Protein AF-A0A180G950-F1 (afdb_monomer)

Solvent-accessible surface area (backbone atoms only — not comparable to full-atom values): 17332 Å² total; per-residue (Å²): 139,82,85,83,81,81,82,82,77,77,76,76,73,79,77,76,82,86,48,70,66,55,48,32,45,48,33,50,24,47,49,54,46,59,68,36,72,77,52,54,66,51,87,44,73,64,59,48,27,40,56,26,25,57,50,32,49,74,77,45,95,70,82,81,60,55,28,69,59,50,49,57,51,46,56,54,51,51,54,54,43,53,56,49,49,53,48,32,48,56,38,68,74,62,63,60,89,92,66,48,75,65,52,36,51,55,52,29,46,50,53,44,23,73,75,64,76,42,76,82,81,58,61,68,29,39,68,65,38,66,76,36,70,73,47,47,42,49,71,73,67,74,51,87,76,79,70,75,80,74,84,72,84,82,78,87,80,87,89,86,88,87,82,90,84,87,85,83,90,78,91,86,80,90,79,86,84,87,84,90,87,85,86,90,85,91,81,92,79,89,77,82,82,72,80,79,77,55,71,72,63,51,54,53,51,52,55,49,52,50,50,52,53,52,53,50,52,52,52,56,48,53,51,53,52,50,53,49,50,52,54,51,50,52,52,50,51,55,51,52,54,51,51,52,54,50,52,51,53,50,51,52,52,52,54,64,59,53,63,66,72,69,70,70,90,81,83,92,84,82,94,131

InterPro domains:
  IPR029466 No apical meristem-associated, C-terminal domain [PF14303] (118-266)

Foldseek 3Di:
DDDDDDPPPPPPDPDDDDDLVLLLLLLQLLLVLCPPPVSVPPPDPQSSLQSSQVSSQVPDPDDRDHSVVSVVVNVVLLVLLLQLVVQLVVCVVDPDPPDDSVNSNVVSQVVSCVVVVDGRSNVSSNVSPVPRPVSVCVNVVVDCPPPDDDDDPDDDDDDDDDDDDDDDDDDDDDDDDDDDDDDDDDDDDPDPDDPDDDPVVVVVVVVVVVVVVVVVVVVVVVVVVVVVVVVVVVVVVVVVVVVVVVVVVVVVVVVVVVVVVPPDDDDDDDDD

Nearest PDB structures (foldseek):
  5b7j-assembly1_A  TM=5.076E-01  e=8.999E-02  Schizosaccharomyces pombe 972h-
  4k80-assembly2_A  TM=3.305E-01  e=6.972E+00  Homo sapiens
  4k80-assembly2_A-2  TM=3.305E-01  e=6.972E+00  Homo sapiens

Organism: Puccinia triticina (isolate 1-1 / race 1 (BBBD)) (NCBI:txid630390)

Radius of gyration: 39.65 Å; Cα contacts (8 Å, |Δi|>4): 110; chains: 1; bounding box: 136×68×111 Å

Sequence (272 aa):
MASNNEDDHSKTKRAPNFTLEEDTQLAKSWVVTS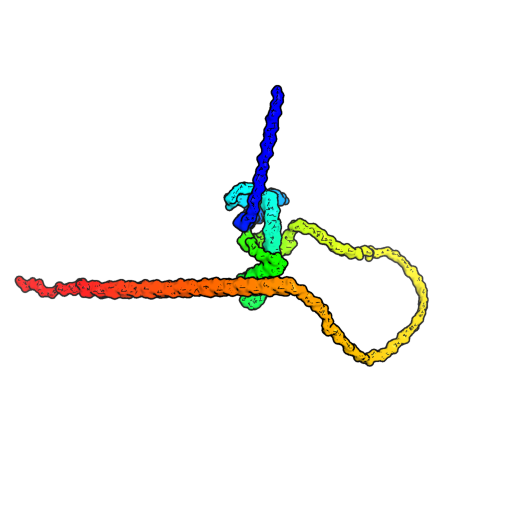EDAIHSNQQGKDEFFACIADDYNRFTPGPPRDGNKLQSRWKNIQKFILRFAAIYNQMASNPASGTSPLDWLINAKEMYLQTKNRAFTHDSAWNIVKDAPKWKKLMTGHAKNGARPSPRPSSHSAANSTSAESPSLSASFQSQPNPSSTPQGANESELRWKRPKGIKQAKRKVEESGFRRQKLKLLEKATRDADRQIAAANRLNEIQERLAATEEQNSDLKLMLQDLTECGDEELHDCS

pLDDT: mean 73.71, std 23.01, range [27.84, 96.31]

Secondary structure (DSSP, 8-state):
------------PPPPPPPHHHHHHHHHHHHHHHH-HHHHT---HHHHHHHHHHHHHHHS-SSPPPHHHHHHHHHHHHHHHHHHHHHHHHHHHSPPTT--HHHHHHHHHHHHHHHHSS----HHHHHHHTT-HHHHHHHTT-S----PPP-------------------------------------------PPPPPHHHHHHHHHHHHHHHHHHHHHHHHHHHHHHHHHHHHHHHHHHHHHHHHHHHHHHHHHHHHHTTS----------

Mean predicted aligned error: 20.85 Å

Structure (mmCIF, N/CA/C/O backbone):
data_AF-A0A180G950-F1
#
_entry.id   AF-A0A180G950-F1
#
loop_
_atom_site.group_PDB
_atom_site.id
_atom_site.type_symbol
_atom_site.label_atom_id
_atom_site.label_alt_id
_atom_site.label_comp_id
_atom_site.label_asym_id
_atom_site.label_entity_id
_atom_site.label_seq_id
_atom_site.pdbx_PDB_ins_code
_atom_site.Cartn_x
_atom_site.Cartn_y
_atom_site.Cartn_z
_atom_site.occupancy
_atom_site.B_iso_or_equiv
_atom_site.auth_seq_id
_atom_site.auth_comp_id
_atom_site.auth_asym_id
_atom_site.auth_atom_id
_atom_site.pdbx_PDB_model_num
ATOM 1 N N . MET A 1 1 ? 44.864 7.672 -42.533 1.00 37.06 1 MET A N 1
ATOM 2 C CA . MET A 1 1 ? 43.497 7.302 -42.113 1.00 37.06 1 MET A CA 1
ATOM 3 C C . MET A 1 1 ? 43.544 7.050 -40.617 1.00 37.06 1 MET A C 1
ATOM 5 O O . MET A 1 1 ? 44.095 6.038 -40.214 1.00 37.06 1 MET A O 1
ATOM 9 N N . ALA A 1 2 ? 43.101 8.007 -39.805 1.00 36.38 2 ALA A N 1
ATOM 10 C CA . ALA A 1 2 ? 42.980 7.830 -38.361 1.00 36.38 2 ALA A CA 1
ATOM 11 C C . ALA A 1 2 ? 41.484 7.827 -38.041 1.00 36.38 2 ALA A C 1
ATOM 13 O O . ALA A 1 2 ? 40.798 8.814 -38.300 1.00 36.38 2 ALA A O 1
ATOM 14 N N . SER A 1 3 ? 40.984 6.676 -37.599 1.00 44.25 3 SER A N 1
ATOM 15 C CA . SER A 1 3 ? 39.585 6.463 -37.240 1.00 44.25 3 SER A CA 1
ATOM 16 C C . SER A 1 3 ? 39.270 7.183 -35.930 1.00 44.25 3 SER A C 1
ATOM 18 O O . SER A 1 3 ? 39.875 6.884 -34.902 1.00 44.25 3 SER A O 1
ATOM 20 N N . ASN A 1 4 ? 38.315 8.110 -35.974 1.00 40.94 4 ASN A N 1
ATOM 21 C CA . ASN A 1 4 ? 37.701 8.695 -34.786 1.00 40.94 4 ASN A CA 1
ATOM 22 C C . ASN A 1 4 ? 36.719 7.679 -34.195 1.00 40.94 4 ASN A C 1
ATOM 24 O O . ASN A 1 4 ? 35.750 7.301 -34.851 1.00 40.94 4 ASN A O 1
ATOM 28 N N . ASN A 1 5 ? 36.988 7.239 -32.968 1.00 41.81 5 ASN A N 1
ATOM 29 C CA . ASN A 1 5 ? 36.054 6.470 -32.158 1.00 41.81 5 ASN A CA 1
ATOM 30 C C . ASN A 1 5 ? 35.253 7.482 -31.325 1.00 41.81 5 ASN A C 1
ATOM 32 O O . ASN A 1 5 ? 35.787 8.078 -30.389 1.00 41.81 5 ASN A O 1
ATOM 36 N N . GLU A 1 6 ? 34.010 7.740 -31.723 1.00 43.88 6 GLU A N 1
ATOM 37 C CA . GLU A 1 6 ? 33.074 8.562 -30.95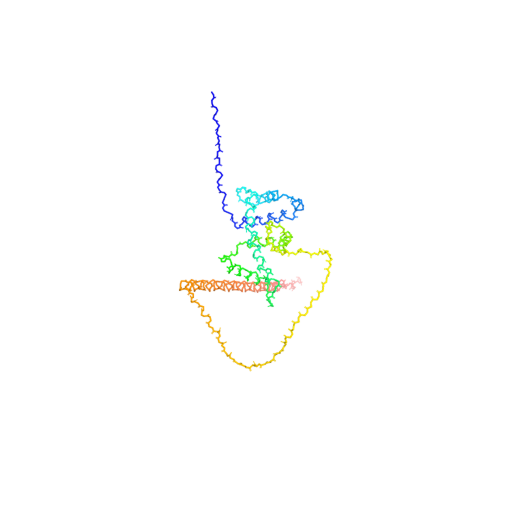7 1.00 43.88 6 GLU A CA 1
ATOM 38 C C . GLU A 1 6 ? 32.461 7.705 -29.844 1.00 43.88 6 GLU A C 1
ATOM 40 O O . GLU A 1 6 ? 31.539 6.923 -30.064 1.00 43.88 6 GLU A O 1
ATOM 45 N N . ASP A 1 7 ? 33.005 7.839 -28.638 1.00 44.69 7 ASP A N 1
ATOM 46 C CA . ASP A 1 7 ? 32.418 7.302 -27.413 1.00 44.69 7 ASP A CA 1
ATOM 47 C C . ASP A 1 7 ? 31.230 8.189 -26.984 1.00 44.69 7 ASP A C 1
ATOM 49 O O . ASP A 1 7 ? 31.380 9.137 -26.202 1.00 44.69 7 ASP A O 1
ATOM 53 N N . ASP A 1 8 ? 30.036 7.884 -27.506 1.00 44.53 8 ASP A N 1
ATOM 54 C CA . ASP A 1 8 ? 28.754 8.468 -27.087 1.00 44.53 8 ASP A CA 1
ATOM 55 C C . ASP A 1 8 ? 28.436 8.088 -25.630 1.00 44.53 8 ASP A C 1
ATOM 57 O O . ASP A 1 8 ? 27.730 7.128 -25.314 1.00 44.53 8 ASP A O 1
ATOM 61 N N . HIS A 1 9 ? 28.973 8.873 -24.699 1.00 46.69 9 HIS A N 1
ATOM 62 C CA . HIS A 1 9 ? 28.580 8.841 -23.298 1.00 46.69 9 HIS A CA 1
ATOM 63 C C . HIS A 1 9 ? 27.227 9.541 -23.136 1.00 46.69 9 HIS A C 1
ATOM 65 O O . HIS A 1 9 ? 27.137 10.665 -22.623 1.00 46.69 9 HIS A O 1
ATOM 71 N N . SER A 1 10 ? 26.153 8.851 -23.522 1.00 45.81 10 SER A N 1
ATOM 72 C CA . SER A 1 10 ? 24.792 9.246 -23.174 1.00 45.81 10 SER A CA 1
ATOM 73 C C . SER A 1 10 ? 24.636 9.222 -21.645 1.00 45.81 10 SER A C 1
ATOM 75 O O . SER A 1 10 ? 24.396 8.206 -20.993 1.00 45.81 10 SER A O 1
ATOM 77 N N . LYS A 1 11 ? 24.831 10.387 -21.018 1.00 45.56 11 LYS A N 1
ATOM 78 C CA . LYS A 1 11 ? 24.625 10.594 -19.580 1.00 45.56 11 LYS A CA 1
ATOM 79 C C . LYS A 1 11 ? 23.172 10.254 -19.258 1.00 45.56 11 LYS A C 1
ATOM 81 O O . LYS A 1 11 ? 22.277 11.071 -19.479 1.00 45.56 11 LYS A O 1
ATOM 86 N N . THR A 1 12 ? 22.930 9.058 -18.722 1.00 53.00 12 THR A N 1
ATOM 87 C CA . THR A 1 12 ? 21.597 8.619 -18.303 1.00 53.00 12 THR A CA 1
ATOM 88 C C . THR A 1 12 ? 21.045 9.633 -17.305 1.00 53.00 12 THR A C 1
ATOM 90 O O . THR A 1 12 ? 21.542 9.744 -16.177 1.00 53.00 12 THR A O 1
ATOM 93 N N . LYS A 1 13 ? 20.044 10.415 -17.721 1.00 57.16 13 LYS A N 1
ATOM 94 C CA . LYS A 1 13 ? 19.347 11.354 -16.837 1.00 57.16 13 LYS A CA 1
ATOM 95 C C . LYS A 1 13 ? 18.847 10.562 -15.629 1.00 57.16 13 LYS A C 1
ATOM 97 O O . LYS A 1 13 ? 18.246 9.499 -15.783 1.00 57.16 13 LYS A O 1
ATOM 102 N N . ARG A 1 14 ? 19.154 11.041 -14.417 1.00 59.25 14 ARG A N 1
ATOM 103 C CA . ARG A 1 14 ? 18.723 10.383 -13.176 1.00 59.25 14 ARG A CA 1
ATOM 104 C C . ARG A 1 14 ? 17.210 10.191 -13.237 1.00 59.25 14 ARG A C 1
ATOM 106 O O . ARG A 1 14 ? 16.483 11.160 -13.438 1.00 59.25 14 ARG A O 1
ATOM 113 N N . ALA A 1 15 ? 16.766 8.945 -13.087 1.00 61.47 15 ALA A N 1
ATOM 114 C CA . ALA A 1 15 ? 15.345 8.639 -13.059 1.00 61.47 15 ALA A CA 1
ATOM 115 C C . ALA A 1 15 ? 14.670 9.449 -11.936 1.00 61.47 15 ALA A C 1
ATOM 117 O O . ALA A 1 15 ? 15.271 9.606 -10.865 1.00 61.47 15 ALA A O 1
ATOM 118 N N . PRO A 1 16 ? 13.451 9.962 -12.163 1.00 71.56 16 PRO A N 1
ATOM 119 C CA . PRO A 1 16 ? 12.727 10.728 -11.162 1.00 71.56 16 PRO A CA 1
ATOM 120 C C . PRO A 1 16 ? 12.496 9.903 -9.890 1.00 71.56 16 PRO A C 1
ATOM 122 O O . PRO A 1 16 ? 12.460 8.662 -9.908 1.00 71.56 16 PRO A O 1
ATOM 125 N N . ASN A 1 17 ? 12.350 10.616 -8.770 1.00 84.88 17 ASN A N 1
ATOM 126 C CA . ASN A 1 17 ? 12.023 10.011 -7.484 1.00 84.88 17 ASN A CA 1
ATOM 127 C C . ASN A 1 17 ? 10.740 9.186 -7.603 1.00 84.88 17 ASN A C 1
ATOM 129 O O . ASN A 1 17 ? 9.790 9.611 -8.251 1.00 84.88 17 ASN A O 1
ATOM 133 N N . PHE A 1 18 ? 10.729 8.027 -6.951 1.00 88.00 18 PHE A N 1
ATOM 134 C CA . PHE A 1 18 ? 9.560 7.157 -6.913 1.00 88.00 18 PHE A CA 1
ATOM 135 C C . PHE A 1 18 ? 8.378 7.844 -6.225 1.00 88.00 18 PHE A C 1
ATOM 137 O O . PHE A 1 18 ? 8.514 8.344 -5.099 1.00 88.00 18 PHE A O 1
ATOM 144 N N . THR A 1 19 ? 7.233 7.826 -6.895 1.00 90.62 19 THR A N 1
ATOM 145 C CA . THR A 1 19 ? 5.954 8.333 -6.388 1.00 90.62 19 THR A CA 1
ATOM 146 C C . THR A 1 19 ? 5.197 7.273 -5.581 1.00 90.62 19 THR A C 1
ATOM 148 O O . THR A 1 19 ? 5.571 6.101 -5.553 1.00 90.62 19 THR A O 1
ATOM 151 N N . LEU A 1 20 ? 4.119 7.679 -4.902 1.00 89.44 20 LEU A N 1
ATOM 152 C CA . LEU A 1 20 ? 3.256 6.736 -4.182 1.00 89.44 20 LEU A CA 1
ATOM 153 C C . LEU A 1 20 ? 2.486 5.805 -5.135 1.00 89.44 20 LEU A C 1
ATOM 155 O O . LEU A 1 20 ? 2.233 4.649 -4.794 1.00 89.44 20 LEU A O 1
ATOM 159 N N . GLU A 1 21 ? 2.149 6.294 -6.328 1.00 91.31 21 GLU A N 1
ATOM 160 C CA . GLU A 1 21 ? 1.499 5.488 -7.364 1.00 91.31 21 GLU A CA 1
ATOM 161 C C . GLU A 1 21 ? 2.445 4.391 -7.862 1.00 91.31 21 GLU A C 1
ATOM 163 O O . GLU A 1 21 ? 2.089 3.216 -7.891 1.00 91.31 21 GLU A O 1
ATOM 168 N N . GLU A 1 22 ? 3.703 4.752 -8.122 1.00 93.12 22 GLU A N 1
ATOM 169 C CA . GLU A 1 22 ? 4.752 3.794 -8.481 1.00 93.12 22 GLU A CA 1
ATOM 170 C C . GLU A 1 22 ? 5.007 2.768 -7.365 1.00 93.12 22 GLU A C 1
ATOM 172 O O . GLU A 1 22 ? 5.153 1.580 -7.636 1.00 93.12 22 GLU A O 1
ATOM 177 N N . ASP A 1 23 ? 5.006 3.180 -6.094 1.00 94.38 23 ASP A N 1
ATOM 178 C CA . ASP A 1 23 ? 5.124 2.240 -4.970 1.00 94.38 23 ASP A CA 1
ATOM 179 C C . ASP A 1 23 ? 3.945 1.258 -4.906 1.00 94.38 23 ASP A C 1
ATOM 181 O O . ASP A 1 23 ? 4.118 0.094 -4.538 1.00 94.38 23 ASP A O 1
ATOM 185 N N . THR A 1 24 ? 2.749 1.732 -5.259 1.00 95.06 24 THR A N 1
ATOM 186 C CA . THR A 1 24 ? 1.529 0.922 -5.310 1.00 95.06 24 THR A CA 1
ATOM 187 C C . THR A 1 24 ? 1.610 -0.088 -6.448 1.00 95.06 24 THR A C 1
ATOM 189 O O . THR A 1 24 ? 1.348 -1.269 -6.225 1.00 95.06 24 THR A O 1
ATOM 192 N N . GLN A 1 25 ? 2.038 0.335 -7.640 1.00 96.12 25 GLN A N 1
ATOM 193 C CA . GLN A 1 25 ? 2.239 -0.572 -8.767 1.00 96.12 25 GLN A CA 1
ATOM 194 C C . GLN A 1 25 ? 3.338 -1.600 -8.479 1.00 96.12 25 GLN A C 1
ATOM 196 O O . GLN A 1 25 ? 3.145 -2.784 -8.731 1.00 96.12 25 GLN A O 1
ATOM 201 N N . LEU A 1 26 ? 4.445 -1.190 -7.855 1.00 95.88 26 LEU A N 1
ATOM 202 C CA . LEU A 1 26 ? 5.506 -2.110 -7.444 1.00 95.88 26 LEU A CA 1
ATOM 203 C C . LEU A 1 26 ? 5.000 -3.174 -6.457 1.00 95.88 26 LEU A C 1
ATOM 205 O O . LEU A 1 26 ? 5.413 -4.328 -6.542 1.00 95.88 26 LEU A O 1
ATOM 209 N N . ALA A 1 27 ? 4.089 -2.816 -5.546 1.00 96.31 27 ALA A N 1
ATOM 210 C CA . ALA A 1 27 ? 3.449 -3.781 -4.656 1.00 96.31 27 ALA A CA 1
ATOM 211 C C . ALA A 1 27 ? 2.551 -4.774 -5.410 1.00 96.31 27 ALA A C 1
ATOM 213 O O . ALA A 1 27 ? 2.601 -5.965 -5.106 1.00 96.31 27 ALA A O 1
ATOM 214 N N . LYS A 1 28 ? 1.777 -4.312 -6.404 1.00 95.50 28 LYS A N 1
ATOM 215 C CA . LYS A 1 28 ? 0.963 -5.188 -7.268 1.00 95.50 28 LYS A CA 1
ATOM 216 C C . LYS A 1 28 ? 1.843 -6.182 -8.020 1.00 95.50 28 LYS A C 1
ATOM 218 O O . LYS A 1 28 ? 1.637 -7.384 -7.884 1.00 95.50 28 LYS A O 1
ATOM 223 N N . SER A 1 29 ? 2.862 -5.686 -8.719 1.00 95.19 29 SER A N 1
ATOM 224 C CA . SER A 1 29 ? 3.792 -6.517 -9.487 1.00 95.19 29 SER A CA 1
ATOM 225 C C . SER A 1 29 ? 4.514 -7.528 -8.599 1.00 95.19 29 SER A C 1
ATOM 227 O O . SER A 1 29 ? 4.626 -8.696 -8.954 1.00 95.19 29 SER A O 1
ATOM 229 N N . TRP A 1 30 ? 4.922 -7.129 -7.388 1.00 94.94 30 TRP A N 1
ATOM 230 C CA . TRP A 1 30 ? 5.511 -8.063 -6.428 1.00 94.94 30 TRP A CA 1
ATOM 231 C C . TRP A 1 30 ? 4.554 -9.195 -6.033 1.00 94.94 30 TRP A C 1
ATOM 233 O O . TRP A 1 30 ? 4.994 -10.340 -5.942 1.00 94.94 30 TRP A O 1
ATOM 243 N N . VAL A 1 31 ? 3.269 -8.897 -5.796 1.00 93.75 31 VAL A N 1
ATOM 244 C CA . VAL A 1 31 ? 2.265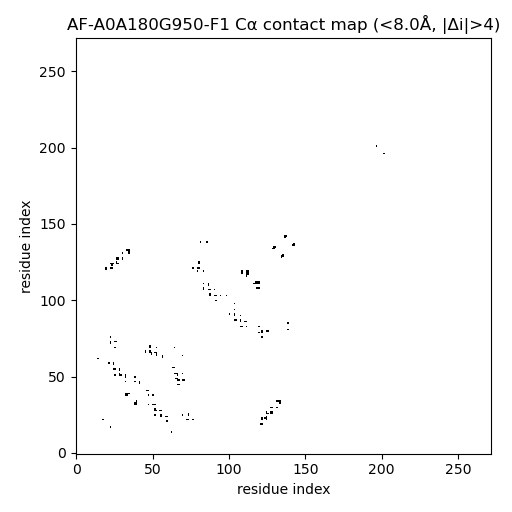 -9.918 -5.450 1.00 93.75 31 VAL A CA 1
ATOM 245 C C . VAL A 1 31 ? 2.050 -10.878 -6.617 1.00 93.75 31 VAL A C 1
ATOM 247 O O . VAL A 1 31 ? 2.178 -12.082 -6.407 1.00 93.75 31 VAL A O 1
ATOM 250 N N . VAL A 1 32 ? 1.854 -10.362 -7.834 1.00 92.25 32 VAL A N 1
ATOM 251 C CA . VAL A 1 32 ? 1.675 -11.171 -9.054 1.00 92.25 32 VAL A CA 1
ATOM 252 C C . VAL A 1 32 ? 2.842 -12.144 -9.244 1.00 92.25 32 VAL A C 1
ATOM 254 O O . VAL A 1 32 ? 2.635 -13.354 -9.315 1.00 92.25 32 VAL A O 1
ATOM 257 N N . THR A 1 33 ? 4.086 -11.653 -9.216 1.00 90.56 33 THR A N 1
ATOM 258 C CA . THR A 1 33 ? 5.272 -12.518 -9.348 1.00 90.56 33 THR A CA 1
ATOM 259 C C . THR A 1 33 ? 5.431 -13.476 -8.161 1.00 90.56 33 THR A C 1
ATOM 261 O O . THR A 1 33 ? 6.043 -14.533 -8.286 1.00 90.56 33 THR A O 1
ATOM 264 N N . SER A 1 34 ? 4.917 -13.128 -6.976 1.00 87.56 34 SER A N 1
ATOM 265 C CA . SER A 1 34 ? 5.008 -13.990 -5.792 1.00 87.56 34 SER A CA 1
ATOM 266 C C . SER A 1 34 ? 4.022 -15.156 -5.781 1.00 87.56 34 SER A C 1
ATOM 268 O O . SER A 1 34 ? 4.303 -16.157 -5.117 1.00 87.56 34 SER A O 1
ATOM 270 N N . GLU A 1 35 ? 2.887 -15.007 -6.462 1.00 87.06 35 GLU A N 1
ATOM 271 C CA . GLU A 1 35 ? 1.801 -15.990 -6.516 1.00 87.06 35 GLU A CA 1
ATOM 272 C C . GLU A 1 35 ? 1.904 -16.904 -7.736 1.00 87.06 35 GLU A C 1
ATOM 274 O O . GLU A 1 35 ? 1.438 -18.041 -7.688 1.00 87.06 35 GLU A O 1
ATOM 279 N N . ASP A 1 36 ? 2.565 -16.449 -8.799 1.00 81.94 36 ASP A N 1
ATOM 280 C CA . ASP A 1 36 ? 2.810 -17.272 -9.972 1.00 81.94 36 ASP A CA 1
ATOM 281 C C . ASP A 1 36 ? 3.741 -18.449 -9.632 1.00 81.94 36 ASP A C 1
ATOM 283 O O . ASP A 1 36 ? 4.895 -18.265 -9.243 1.00 81.94 36 ASP A O 1
ATOM 287 N N . ALA A 1 37 ? 3.239 -19.678 -9.776 1.00 66.38 37 ALA A N 1
ATOM 288 C CA . ALA A 1 37 ? 3.967 -20.905 -9.463 1.00 66.38 37 ALA A CA 1
ATOM 289 C C . ALA A 1 37 ? 5.250 -21.076 -10.297 1.00 66.38 37 ALA A C 1
ATOM 291 O O . ALA A 1 37 ? 6.219 -21.662 -9.809 1.00 66.38 37 ALA A O 1
ATOM 292 N N . ILE A 1 38 ? 5.276 -20.533 -11.519 1.00 68.06 38 ILE A N 1
ATOM 293 C CA . ILE A 1 38 ? 6.438 -20.581 -12.413 1.00 68.06 38 ILE A CA 1
ATOM 294 C C . ILE A 1 38 ? 7.541 -19.669 -11.861 1.00 68.06 38 ILE A C 1
ATOM 296 O O . ILE A 1 38 ? 8.691 -20.084 -11.717 1.00 68.06 38 ILE A O 1
ATOM 300 N N . HIS A 1 39 ? 7.171 -18.452 -11.458 1.00 65.12 39 HIS A N 1
ATOM 301 C CA . HIS A 1 39 ? 8.097 -17.445 -10.935 1.00 65.12 39 HIS A CA 1
ATOM 302 C C . HIS A 1 39 ? 8.443 -17.650 -9.449 1.00 65.12 39 HIS A C 1
ATOM 304 O O . HIS A 1 39 ? 9.507 -17.244 -8.980 1.00 65.12 39 HIS A O 1
ATOM 310 N N . SER A 1 40 ? 7.586 -18.328 -8.685 1.00 59.12 40 SER A N 1
ATOM 311 C CA . SER A 1 40 ? 7.811 -18.651 -7.271 1.00 59.12 40 SER A CA 1
ATOM 312 C C . SER A 1 40 ? 8.970 -19.637 -7.077 1.00 59.12 40 SER A C 1
ATOM 314 O O . SER A 1 40 ? 9.623 -19.618 -6.029 1.00 59.12 40 SER A O 1
ATOM 316 N N . ASN A 1 41 ? 9.275 -20.444 -8.103 1.00 61.19 41 ASN A N 1
ATOM 317 C CA . ASN A 1 41 ? 10.403 -21.376 -8.121 1.00 61.19 41 ASN A CA 1
ATOM 318 C C . ASN A 1 41 ? 11.722 -20.751 -8.627 1.00 61.19 41 ASN A C 1
ATOM 320 O O . ASN A 1 41 ? 12.739 -21.444 -8.696 1.00 61.19 41 ASN A O 1
ATOM 324 N N . GLN A 1 42 ? 11.743 -19.455 -8.965 1.00 64.31 42 GLN A N 1
ATOM 325 C CA . GLN A 1 42 ? 12.981 -18.775 -9.349 1.00 64.31 42 GLN A CA 1
ATOM 326 C C . GLN A 1 42 ? 13.951 -18.732 -8.169 1.00 64.31 42 GLN A C 1
ATOM 328 O O . GLN A 1 42 ? 13.689 -18.134 -7.120 1.00 64.31 42 GLN A O 1
ATOM 333 N N . GLN A 1 43 ? 15.096 -19.392 -8.339 1.00 63.97 43 GLN A N 1
ATOM 334 C CA . GLN A 1 43 ? 16.103 -19.534 -7.287 1.00 63.97 43 GLN A CA 1
ATOM 335 C C . GLN A 1 43 ? 16.934 -18.251 -7.104 1.00 63.97 43 GLN A C 1
ATOM 337 O O . GLN A 1 43 ? 17.506 -18.026 -6.032 1.00 63.97 43 GLN A O 1
ATOM 342 N N . GLY A 1 44 ? 16.975 -17.384 -8.123 1.00 82.19 44 GLY A N 1
ATOM 343 C CA . GLY A 1 44 ? 17.719 -16.127 -8.124 1.00 82.19 44 GLY A CA 1
ATOM 344 C C . GLY A 1 44 ? 16.872 -14.922 -7.715 1.00 82.19 44 GLY A C 1
ATOM 345 O O . GLY A 1 44 ? 15.816 -14.658 -8.282 1.00 82.19 44 GLY A O 1
ATOM 346 N N . LYS A 1 45 ? 17.372 -14.116 -6.766 1.00 85.38 45 LYS A N 1
ATOM 347 C CA . LYS A 1 45 ? 16.754 -12.817 -6.434 1.00 85.38 45 LYS A CA 1
ATOM 348 C C . LYS A 1 45 ? 16.716 -11.883 -7.642 1.00 85.38 45 LYS A C 1
ATOM 350 O O . LYS A 1 45 ? 15.773 -11.113 -7.760 1.00 85.38 45 LYS A O 1
ATOM 355 N N . ASP A 1 46 ? 17.730 -11.931 -8.495 1.00 88.44 46 ASP A N 1
ATOM 356 C CA . ASP A 1 46 ? 17.846 -11.013 -9.628 1.00 88.44 46 ASP A CA 1
ATOM 357 C C . ASP A 1 46 ? 16.835 -11.362 -10.723 1.00 88.44 46 ASP A C 1
ATOM 359 O O . ASP A 1 46 ? 16.163 -10.469 -11.224 1.00 88.44 46 ASP A O 1
ATOM 363 N N . GLU A 1 47 ? 16.628 -12.655 -10.988 1.00 88.75 47 GLU A N 1
ATOM 364 C CA . GLU A 1 47 ? 15.583 -13.152 -11.892 1.00 88.75 47 GLU A CA 1
ATOM 365 C C . GLU A 1 47 ? 14.182 -12.770 -11.392 1.00 88.75 47 GLU A C 1
ATOM 367 O O . GLU A 1 47 ? 13.388 -12.195 -12.133 1.00 88.75 47 GLU A O 1
ATOM 372 N N . PHE A 1 48 ? 13.929 -12.942 -10.089 1.00 90.12 48 PHE A N 1
ATOM 373 C CA . PHE A 1 48 ? 12.667 -12.532 -9.469 1.00 90.12 48 PHE A CA 1
ATOM 374 C C . PHE A 1 48 ? 12.383 -11.035 -9.654 1.00 90.12 48 PHE A C 1
ATOM 376 O O . PHE A 1 48 ? 11.256 -10.635 -9.943 1.00 90.12 48 PHE A O 1
ATOM 383 N N . PHE A 1 49 ? 13.403 -10.184 -9.506 1.00 93.06 49 PHE A N 1
ATOM 384 C CA . PHE A 1 49 ? 13.245 -8.746 -9.724 1.00 93.06 49 PHE A CA 1
ATOM 385 C C . PHE A 1 49 ? 13.252 -8.338 -11.200 1.00 93.06 49 PHE A C 1
ATOM 387 O O . PHE A 1 49 ? 12.728 -7.267 -11.501 1.00 93.06 49 PHE A O 1
ATOM 394 N N . ALA A 1 50 ? 13.777 -9.166 -12.107 1.00 92.19 50 ALA A N 1
ATOM 395 C CA . ALA A 1 50 ? 13.614 -8.984 -13.546 1.00 92.19 50 ALA A CA 1
ATOM 396 C C . ALA A 1 50 ? 12.149 -9.200 -13.951 1.00 92.19 50 ALA A C 1
ATOM 398 O O . ALA A 1 50 ? 11.560 -8.325 -14.575 1.00 92.19 50 ALA A O 1
ATOM 399 N N . CYS A 1 51 ? 11.508 -10.270 -13.471 1.00 92.00 51 CYS A N 1
ATOM 400 C CA . CYS A 1 51 ? 10.087 -10.517 -13.734 1.00 92.00 51 CYS A CA 1
ATOM 401 C C . CYS A 1 51 ? 9.180 -9.438 -13.125 1.00 92.00 51 CYS A C 1
ATOM 403 O O . CYS A 1 51 ? 8.229 -8.990 -13.765 1.00 92.00 51 CYS A O 1
ATOM 405 N N . ILE A 1 52 ? 9.507 -8.953 -11.919 1.00 93.75 52 ILE A N 1
ATOM 406 C CA . ILE A 1 52 ? 8.818 -7.789 -11.340 1.00 93.75 52 ILE A CA 1
ATOM 407 C C . ILE A 1 52 ? 9.008 -6.551 -12.216 1.00 93.75 52 ILE A C 1
ATOM 409 O O . ILE A 1 52 ? 8.067 -5.778 -12.364 1.00 93.75 52 ILE A O 1
ATOM 413 N N . ALA A 1 53 ? 10.206 -6.325 -12.762 1.00 94.50 53 ALA A N 1
ATOM 414 C CA . ALA A 1 53 ? 10.462 -5.180 -13.629 1.00 94.50 53 ALA A CA 1
ATOM 415 C C . ALA A 1 53 ? 9.658 -5.263 -14.929 1.00 94.50 53 ALA A C 1
ATOM 417 O O . ALA A 1 53 ? 9.085 -4.254 -15.336 1.00 94.50 53 ALA A O 1
ATOM 418 N N . ASP A 1 54 ? 9.560 -6.445 -15.534 1.00 93.44 54 ASP A N 1
ATOM 419 C CA . ASP A 1 54 ? 8.760 -6.662 -16.739 1.00 93.44 54 ASP A CA 1
ATOM 420 C C . ASP A 1 54 ? 7.281 -6.356 -16.494 1.00 93.44 54 ASP A C 1
ATOM 422 O O . ASP A 1 54 ? 6.671 -5.624 -17.271 1.00 93.44 54 ASP A O 1
ATOM 426 N N . ASP A 1 55 ? 6.711 -6.854 -15.395 1.00 94.25 55 ASP A N 1
ATOM 427 C CA . ASP A 1 55 ? 5.326 -6.556 -15.022 1.00 94.25 55 ASP A CA 1
ATOM 428 C C . ASP A 1 55 ? 5.140 -5.067 -14.682 1.00 94.25 55 ASP A C 1
ATOM 430 O O . ASP A 1 55 ? 4.283 -4.387 -15.243 1.00 94.25 55 ASP A O 1
ATOM 434 N N . TYR A 1 56 ? 6.009 -4.510 -13.838 1.00 95.12 56 TYR A N 1
ATOM 435 C CA . TYR A 1 56 ? 5.955 -3.110 -13.416 1.00 95.12 56 TYR A CA 1
ATOM 436 C C . TYR A 1 56 ? 6.004 -2.137 -14.600 1.00 95.12 56 TYR A C 1
ATOM 438 O O . TYR A 1 56 ? 5.235 -1.173 -14.645 1.00 95.12 56 TYR A O 1
ATOM 446 N N . ASN A 1 57 ? 6.900 -2.381 -15.559 1.00 94.50 57 ASN A N 1
ATOM 447 C CA . ASN A 1 57 ? 7.095 -1.514 -16.718 1.00 94.50 57 ASN A CA 1
ATOM 448 C C . ASN A 1 57 ? 5.932 -1.608 -17.722 1.00 94.50 57 ASN A C 1
ATOM 450 O O . ASN A 1 57 ? 5.720 -0.657 -18.468 1.00 94.50 57 ASN A O 1
ATOM 454 N N . ARG A 1 58 ? 5.143 -2.695 -17.725 1.00 93.81 58 ARG A N 1
ATOM 455 C CA . ARG A 1 58 ? 3.915 -2.798 -18.542 1.00 93.81 58 ARG A CA 1
ATOM 456 C C . ARG A 1 58 ? 2.796 -1.891 -18.037 1.00 93.81 58 ARG A C 1
ATOM 458 O O . ARG A 1 58 ? 1.995 -1.416 -18.834 1.00 93.81 58 ARG A O 1
ATOM 465 N N . PHE A 1 59 ? 2.742 -1.658 -16.727 1.00 91.31 59 PHE A N 1
ATOM 466 C CA . PHE A 1 59 ? 1.638 -0.949 -16.073 1.00 91.31 59 PHE A CA 1
ATOM 467 C C . PHE A 1 59 ? 2.007 0.442 -15.544 1.00 91.31 59 PHE A C 1
ATOM 469 O O . PHE A 1 59 ? 1.141 1.143 -15.025 1.00 91.31 59 PHE A O 1
ATOM 476 N N . THR A 1 60 ? 3.268 0.866 -15.670 1.00 90.06 60 THR A N 1
ATOM 477 C CA . THR A 1 60 ? 3.718 2.187 -15.210 1.00 90.06 60 THR A CA 1
ATOM 478 C C . THR A 1 60 ? 3.989 3.113 -16.395 1.00 90.06 60 THR A C 1
ATOM 480 O O . THR A 1 60 ? 4.825 2.785 -17.238 1.00 90.06 60 THR A O 1
ATOM 483 N N . PRO A 1 61 ? 3.371 4.306 -16.454 1.00 82.88 61 PRO A N 1
ATOM 484 C CA . PRO A 1 61 ? 3.738 5.304 -17.446 1.00 82.88 61 PRO A CA 1
ATOM 485 C C . PRO A 1 61 ? 5.106 5.908 -17.099 1.00 82.88 61 PRO A C 1
ATOM 487 O O . PRO A 1 61 ? 5.295 6.475 -16.023 1.00 82.88 61 PRO A O 1
ATOM 490 N N . GLY A 1 62 ? 6.069 5.817 -18.015 1.00 81.44 62 GLY A N 1
ATOM 491 C CA . GLY A 1 62 ? 7.367 6.475 -17.872 1.00 81.44 62 GLY A CA 1
ATOM 492 C C . GLY A 1 62 ? 8.541 5.655 -18.403 1.00 81.44 62 GLY A C 1
ATOM 493 O O . GLY A 1 62 ? 8.347 4.614 -19.027 1.00 81.44 62 GLY A O 1
ATOM 494 N N . PRO A 1 63 ? 9.780 6.132 -18.181 1.00 84.69 63 PRO A N 1
ATOM 495 C CA . PRO A 1 63 ? 10.974 5.398 -18.572 1.00 84.69 63 PRO A CA 1
ATOM 496 C C . PRO A 1 63 ? 11.048 4.045 -17.851 1.00 84.69 63 PRO A C 1
ATOM 498 O O . PRO A 1 63 ? 10.787 4.000 -16.642 1.00 84.69 63 PRO A O 1
ATOM 501 N N . PRO A 1 64 ? 11.467 2.971 -18.544 1.00 88.19 64 PRO A N 1
ATOM 502 C CA . PRO A 1 64 ? 11.581 1.656 -17.935 1.00 88.19 64 PRO A CA 1
ATOM 503 C C . PRO A 1 64 ? 12.551 1.698 -16.752 1.00 88.19 64 PRO A C 1
ATOM 505 O O . PRO A 1 64 ? 13.627 2.309 -16.804 1.00 88.19 64 PRO A O 1
ATOM 508 N N . ARG A 1 65 ? 12.157 1.056 -15.652 1.00 89.50 65 ARG A N 1
ATOM 509 C CA . ARG A 1 65 ? 12.972 0.936 -14.445 1.00 89.50 65 ARG A CA 1
ATOM 510 C C . ARG A 1 65 ? 13.640 -0.433 -14.400 1.00 89.50 65 ARG A C 1
ATOM 512 O O . ARG A 1 65 ? 13.023 -1.454 -14.680 1.00 89.50 65 ARG A O 1
ATOM 519 N N . ASP A 1 66 ? 14.910 -0.416 -14.006 1.00 91.88 66 ASP A N 1
ATOM 520 C CA . ASP A 1 66 ? 15.726 -1.614 -13.822 1.00 91.88 66 ASP A CA 1
ATOM 521 C C . ASP A 1 66 ? 15.330 -2.393 -12.555 1.00 91.88 66 ASP A C 1
ATOM 523 O O . ASP A 1 66 ? 15.028 -1.793 -11.511 1.00 91.88 66 ASP A O 1
ATOM 527 N N . GLY A 1 67 ? 15.418 -3.724 -12.623 1.00 92.00 67 GLY A N 1
ATOM 528 C CA . GLY A 1 67 ? 15.087 -4.639 -11.530 1.00 92.00 67 GLY A CA 1
ATOM 529 C C . GLY A 1 67 ? 15.867 -4.346 -10.247 1.00 92.00 67 GLY A C 1
ATOM 530 O O . GLY A 1 67 ? 15.291 -4.378 -9.159 1.00 92.00 67 GLY A O 1
ATOM 531 N N . ASN A 1 68 ? 17.135 -3.923 -10.333 1.00 92.31 68 ASN A N 1
ATOM 532 C CA . ASN A 1 68 ? 17.920 -3.575 -9.140 1.00 92.31 68 ASN A CA 1
ATOM 533 C C . ASN A 1 68 ? 17.385 -2.325 -8.430 1.00 92.31 68 ASN A C 1
ATOM 535 O O . ASN A 1 68 ? 17.362 -2.248 -7.194 1.00 92.31 68 ASN A O 1
ATOM 539 N N . LYS A 1 69 ? 16.920 -1.332 -9.199 1.00 91.50 69 LYS A N 1
ATOM 540 C CA . LYS A 1 69 ? 16.310 -0.114 -8.644 1.00 91.50 69 LYS A CA 1
ATOM 541 C C . LYS A 1 69 ? 14.988 -0.445 -7.961 1.00 91.50 69 LYS A C 1
ATOM 543 O O . LYS A 1 69 ? 14.751 0.034 -6.849 1.00 91.50 69 LYS A O 1
ATOM 548 N N . LEU A 1 70 ? 14.171 -1.292 -8.587 1.00 94.56 70 LEU A N 1
ATOM 549 C CA . LEU A 1 70 ? 12.922 -1.780 -8.004 1.00 94.56 70 LEU A CA 1
ATOM 550 C C . LEU A 1 70 ? 13.179 -2.624 -6.754 1.00 94.56 70 LEU A C 1
ATOM 552 O O . LEU A 1 70 ? 12.504 -2.429 -5.749 1.00 94.56 70 LEU A O 1
ATOM 556 N N . GLN A 1 71 ? 14.219 -3.460 -6.739 1.00 94.69 71 GLN A N 1
ATOM 557 C CA . GLN A 1 71 ? 14.624 -4.217 -5.555 1.00 94.69 71 GLN A CA 1
ATOM 558 C C . GLN A 1 71 ? 14.979 -3.304 -4.380 1.00 94.69 71 GLN A C 1
ATOM 560 O O . GLN A 1 71 ? 14.518 -3.514 -3.254 1.00 94.69 71 GLN A O 1
ATOM 565 N N . SER A 1 72 ? 15.806 -2.286 -4.620 1.00 93.88 72 SER A N 1
ATOM 566 C CA . SER A 1 72 ? 16.181 -1.316 -3.588 1.00 93.88 72 SER A CA 1
ATOM 567 C C . SER A 1 72 ? 14.961 -0.550 -3.069 1.00 93.88 72 SER A C 1
ATOM 569 O O . SER A 1 72 ? 14.784 -0.386 -1.856 1.00 93.88 72 SER A O 1
ATOM 571 N N . ARG A 1 73 ? 14.063 -0.133 -3.971 1.00 94.75 73 ARG A N 1
ATOM 572 C CA . ARG A 1 73 ? 12.820 0.548 -3.598 1.00 94.75 73 ARG A CA 1
ATOM 573 C C . ARG A 1 73 ? 11.894 -0.364 -2.794 1.00 94.75 73 ARG A C 1
ATOM 575 O O . ARG A 1 73 ? 11.442 0.041 -1.724 1.00 94.75 73 ARG A O 1
ATOM 582 N N . TRP A 1 74 ? 11.705 -1.605 -3.235 1.00 95.75 74 TRP A N 1
ATOM 583 C CA . TRP A 1 74 ? 10.883 -2.604 -2.563 1.00 95.75 74 TRP A CA 1
ATOM 584 C C . TRP A 1 74 ? 11.366 -2.884 -1.142 1.00 95.75 74 TRP A C 1
ATOM 586 O O . TRP A 1 74 ? 10.576 -2.832 -0.205 1.00 95.75 74 TRP A O 1
ATOM 596 N N . LYS A 1 75 ? 12.677 -3.079 -0.938 1.00 94.06 75 LYS A N 1
ATOM 597 C CA . LYS A 1 75 ? 13.261 -3.264 0.405 1.00 94.06 75 LYS A CA 1
ATOM 598 C C . LYS A 1 75 ? 12.907 -2.113 1.355 1.00 94.06 75 LYS A C 1
ATOM 600 O O . LYS A 1 75 ? 12.645 -2.348 2.536 1.00 94.06 75 LYS A O 1
ATOM 605 N N . ASN A 1 76 ? 12.883 -0.878 0.853 1.00 93.62 76 ASN A N 1
ATOM 606 C CA . ASN A 1 76 ? 12.496 0.289 1.644 1.00 93.62 76 ASN A CA 1
ATOM 607 C C . ASN A 1 76 ? 11.001 0.288 1.982 1.00 93.62 76 ASN A C 1
ATOM 609 O O . ASN A 1 76 ? 10.659 0.419 3.158 1.00 93.62 76 ASN A O 1
ATOM 613 N N . ILE A 1 77 ? 10.129 0.080 0.991 1.00 94.44 77 ILE A N 1
ATOM 614 C CA . ILE A 1 77 ? 8.674 -0.019 1.190 1.00 94.44 77 ILE A CA 1
ATOM 615 C C . ILE A 1 77 ? 8.360 -1.136 2.191 1.00 94.44 77 ILE A C 1
ATOM 617 O O . ILE A 1 77 ? 7.751 -0.894 3.233 1.00 94.44 77 ILE A O 1
ATOM 621 N N . GLN A 1 78 ? 8.876 -2.339 1.938 1.00 93.94 78 GLN A N 1
ATOM 622 C CA . GLN A 1 78 ? 8.699 -3.518 2.776 1.00 93.94 78 GLN A CA 1
ATOM 623 C C . GLN A 1 78 ? 9.105 -3.247 4.229 1.00 93.94 78 GLN A C 1
ATOM 625 O O . GLN A 1 78 ? 8.392 -3.640 5.146 1.00 93.94 78 GLN A O 1
ATOM 630 N N . LYS A 1 79 ? 10.212 -2.534 4.475 1.00 93.06 79 LYS A N 1
ATOM 631 C CA . LYS A 1 79 ? 10.635 -2.152 5.832 1.00 93.06 79 LYS A CA 1
ATOM 632 C C . LYS A 1 79 ? 9.601 -1.278 6.547 1.00 93.06 79 LYS A C 1
ATOM 634 O O . LYS A 1 79 ? 9.408 -1.446 7.752 1.00 93.06 79 LYS A O 1
ATOM 639 N N . PHE A 1 80 ? 8.979 -0.325 5.854 1.00 92.69 80 PHE A N 1
ATOM 640 C CA . PHE A 1 80 ? 7.940 0.523 6.443 1.00 92.69 80 PHE A CA 1
ATOM 641 C C . PHE A 1 80 ? 6.661 -0.266 6.706 1.00 92.69 80 PHE A C 1
ATOM 643 O O . PHE A 1 80 ? 6.133 -0.202 7.816 1.00 92.69 80 PHE A O 1
ATOM 650 N N . ILE A 1 81 ? 6.230 -1.066 5.730 1.00 94.56 81 ILE A N 1
ATOM 651 C CA . ILE A 1 81 ? 5.038 -1.904 5.847 1.00 94.56 81 ILE A CA 1
ATOM 652 C C . ILE A 1 81 ? 5.205 -2.943 6.967 1.00 94.56 81 ILE A C 1
ATOM 654 O O . ILE A 1 81 ? 4.308 -3.084 7.786 1.00 94.56 81 ILE A O 1
ATOM 658 N N . LEU A 1 82 ? 6.358 -3.613 7.086 1.00 92.81 82 LEU A N 1
ATOM 659 C CA . LEU A 1 82 ? 6.629 -4.585 8.159 1.00 92.81 82 LEU A CA 1
ATOM 660 C C . LEU A 1 82 ? 6.478 -3.984 9.554 1.00 92.81 82 LEU A C 1
ATOM 662 O O . LEU A 1 82 ? 5.911 -4.598 10.452 1.00 92.81 82 LEU A O 1
ATOM 666 N N . ARG A 1 83 ? 6.976 -2.763 9.742 1.00 92.12 83 ARG A N 1
ATOM 667 C CA . ARG A 1 83 ? 6.871 -2.060 11.025 1.00 92.12 83 ARG A CA 1
ATOM 668 C C . ARG A 1 83 ? 5.435 -1.671 11.336 1.00 92.12 83 ARG A C 1
ATOM 670 O O . ARG A 1 83 ? 5.017 -1.800 12.479 1.00 92.12 83 ARG A O 1
ATOM 677 N N . PHE A 1 84 ? 4.714 -1.180 10.334 1.00 94.44 84 PHE A N 1
ATOM 678 C CA . PHE A 1 84 ? 3.305 -0.849 10.480 1.00 94.44 84 PHE A CA 1
ATOM 679 C C . PHE A 1 84 ? 2.476 -2.095 10.808 1.00 94.44 84 PHE A C 1
ATOM 681 O O . PHE A 1 84 ? 1.727 -2.095 11.777 1.00 94.44 84 PHE A O 1
ATOM 688 N N . ALA A 1 85 ? 2.692 -3.185 10.074 1.00 93.06 85 ALA A N 1
ATOM 689 C CA . ALA A 1 85 ? 2.024 -4.457 10.301 1.00 93.06 85 ALA A CA 1
ATOM 690 C C . ALA A 1 85 ? 2.317 -5.034 11.691 1.00 93.06 85 ALA A C 1
ATOM 692 O O . ALA A 1 85 ? 1.412 -5.571 12.311 1.00 93.06 85 ALA A O 1
ATOM 693 N N . ALA A 1 86 ? 3.537 -4.886 12.220 1.00 91.44 86 ALA A N 1
ATOM 694 C CA . ALA A 1 86 ? 3.845 -5.306 13.588 1.00 91.44 86 ALA A CA 1
ATOM 695 C C . ALA A 1 86 ? 2.987 -4.564 14.630 1.00 91.44 86 ALA A C 1
ATOM 697 O O . ALA A 1 86 ? 2.452 -5.191 15.539 1.00 91.44 86 ALA A O 1
ATOM 698 N N . ILE A 1 87 ? 2.812 -3.248 14.465 1.00 92.56 87 ILE A N 1
ATOM 699 C CA . ILE A 1 87 ? 1.947 -2.430 15.329 1.00 92.56 87 ILE A CA 1
ATOM 700 C C . ILE A 1 87 ? 0.478 -2.843 15.167 1.00 92.56 87 ILE A C 1
ATOM 702 O O . ILE A 1 87 ? -0.218 -3.052 16.156 1.00 92.56 87 ILE A O 1
ATOM 706 N N . TYR A 1 88 ? 0.014 -2.988 13.925 1.00 93.12 88 TYR A N 1
ATOM 707 C CA . TYR A 1 88 ? -1.358 -3.397 13.628 1.00 93.12 88 TYR A CA 1
ATOM 708 C C . TYR A 1 88 ? -1.681 -4.780 14.213 1.00 93.12 88 TYR A C 1
ATOM 710 O O . TYR A 1 88 ? -2.684 -4.946 14.899 1.00 93.12 88 TYR A O 1
ATOM 718 N N . ASN A 1 89 ? -0.792 -5.757 14.019 1.00 91.00 89 ASN A N 1
ATOM 719 C CA . ASN A 1 89 ? -0.954 -7.114 14.538 1.00 91.00 89 ASN A CA 1
ATOM 720 C C . ASN A 1 89 ? -0.926 -7.151 16.068 1.00 91.00 89 ASN A C 1
ATOM 722 O O . ASN A 1 89 ? -1.639 -7.950 16.664 1.00 91.00 89 ASN A O 1
ATOM 726 N N . GLN A 1 90 ? -0.142 -6.283 16.714 1.00 90.31 90 GLN A N 1
ATOM 727 C CA . GLN A 1 90 ? -0.156 -6.159 18.171 1.00 90.31 90 GLN A CA 1
ATOM 728 C C . GLN A 1 90 ? -1.538 -5.728 18.688 1.00 90.31 90 GLN A C 1
ATOM 730 O O . GLN A 1 90 ? -1.986 -6.237 19.711 1.00 90.31 90 GLN A O 1
ATOM 735 N N . MET A 1 91 ? -2.224 -4.832 17.973 1.00 90.69 91 MET A N 1
ATOM 736 C CA . MET A 1 91 ? -3.590 -4.412 18.312 1.00 90.69 91 MET A CA 1
ATOM 737 C C . MET A 1 91 ? -4.613 -5.505 18.003 1.00 90.69 91 MET A C 1
ATOM 739 O O . MET A 1 91 ? -5.462 -5.801 18.836 1.00 90.69 91 MET A O 1
ATOM 743 N N . ALA A 1 92 ? -4.490 -6.151 16.841 1.00 88.69 92 ALA A N 1
ATOM 744 C CA . ALA A 1 92 ? -5.382 -7.232 16.433 1.00 88.69 92 ALA A CA 1
ATOM 745 C C . ALA A 1 92 ? -5.256 -8.487 17.321 1.00 88.69 92 ALA A C 1
ATOM 747 O O . ALA A 1 92 ? -6.222 -9.224 17.478 1.00 88.69 92 ALA A O 1
ATOM 748 N N . SER A 1 93 ? -4.081 -8.737 17.911 1.00 88.19 93 SER A N 1
ATOM 749 C CA . SER A 1 93 ? -3.840 -9.894 18.785 1.00 88.19 93 SER A CA 1
ATOM 750 C C . SER A 1 93 ? -4.434 -9.743 20.186 1.00 88.19 93 SER A C 1
ATOM 752 O O . SER A 1 93 ? -4.617 -10.752 20.863 1.00 88.19 93 SER A O 1
ATOM 754 N N . ASN A 1 94 ? -4.681 -8.516 20.646 1.00 87.38 94 ASN A N 1
ATOM 755 C CA . ASN A 1 94 ? -5.303 -8.245 21.941 1.00 87.38 94 ASN A CA 1
ATOM 756 C C . ASN A 1 94 ? -6.292 -7.078 21.802 1.00 87.38 94 ASN A C 1
ATOM 758 O O . ASN A 1 94 ? -6.000 -5.962 22.250 1.00 87.38 94 ASN A O 1
ATOM 762 N N . PRO A 1 95 ? -7.427 -7.305 21.120 1.00 87.25 95 PRO A N 1
ATOM 763 C CA . PRO A 1 95 ? -8.392 -6.253 20.869 1.00 87.25 95 PRO A CA 1
ATOM 764 C C . PRO A 1 95 ? -9.107 -5.879 22.167 1.00 87.25 95 PRO A C 1
ATOM 766 O O . PRO A 1 95 ? -9.592 -6.741 22.901 1.00 87.25 95 PRO A O 1
ATOM 769 N N . ALA A 1 96 ? -9.205 -4.580 22.449 1.00 83.31 96 ALA A N 1
ATOM 770 C CA . ALA A 1 96 ? -10.061 -4.109 23.530 1.00 83.31 96 ALA A CA 1
ATOM 771 C C . ALA A 1 96 ? -11.532 -4.377 23.170 1.00 83.31 96 ALA A C 1
ATOM 773 O O . ALA A 1 96 ? -11.924 -4.244 22.005 1.00 83.31 96 ALA A O 1
ATOM 774 N N . SER A 1 97 ? -12.350 -4.748 24.154 1.00 85.25 97 SER A N 1
ATOM 775 C CA . SER A 1 97 ? -13.772 -5.031 23.940 1.00 85.25 97 SER A CA 1
ATOM 776 C C . SER A 1 97 ? -14.461 -3.881 23.201 1.00 85.25 97 SER A C 1
ATOM 778 O O . SER A 1 97 ? -14.341 -2.724 23.599 1.00 85.25 97 SER A O 1
ATOM 780 N N . GLY A 1 98 ? -15.170 -4.202 22.118 1.00 85.06 98 GLY A N 1
ATOM 781 C CA . GLY A 1 98 ? -15.887 -3.219 21.302 1.00 85.06 98 GLY A CA 1
ATOM 782 C C . GLY A 1 98 ? -15.038 -2.462 20.274 1.00 85.06 98 GLY A C 1
ATOM 783 O O . GLY A 1 98 ? -15.558 -1.549 19.643 1.00 85.06 98 GLY A O 1
ATOM 784 N N . THR A 1 99 ? -13.764 -2.819 20.073 1.00 87.06 99 THR A N 1
ATOM 785 C CA . THR A 1 99 ? -12.942 -2.215 19.009 1.00 87.06 99 THR A CA 1
ATOM 786 C C . THR A 1 99 ? -13.101 -2.942 17.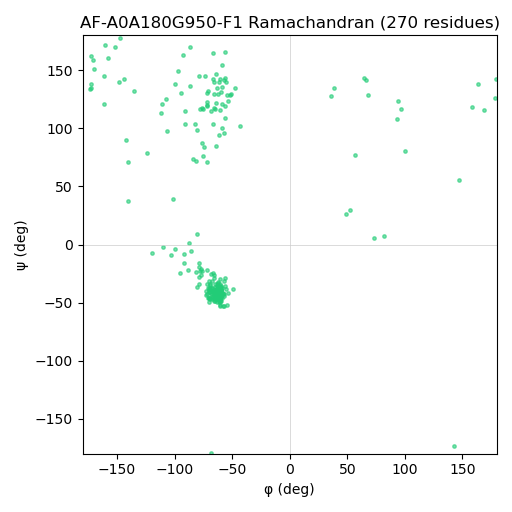677 1.00 87.06 99 THR A C 1
ATOM 788 O O . THR A 1 99 ? -13.092 -4.171 17.611 1.00 87.06 99 THR A O 1
ATOM 791 N N . SER A 1 100 ? -13.237 -2.168 16.602 1.00 91.38 100 SER A N 1
ATOM 792 C CA . SER A 1 100 ? -13.329 -2.666 15.232 1.00 91.38 100 SER A CA 1
ATOM 793 C C . SER A 1 100 ? -11.951 -2.723 14.549 1.00 91.38 100 SER A C 1
ATOM 795 O O . SER A 1 100 ? -11.015 -2.029 14.960 1.00 91.38 100 SER A O 1
ATOM 797 N N . PRO A 1 101 ? -11.808 -3.470 13.438 1.00 89.00 101 PRO A N 1
ATOM 798 C CA . PRO A 1 101 ? -10.588 -3.446 12.628 1.00 89.00 101 PRO A CA 1
ATOM 799 C C . PRO A 1 101 ? -10.201 -2.049 12.122 1.00 89.00 101 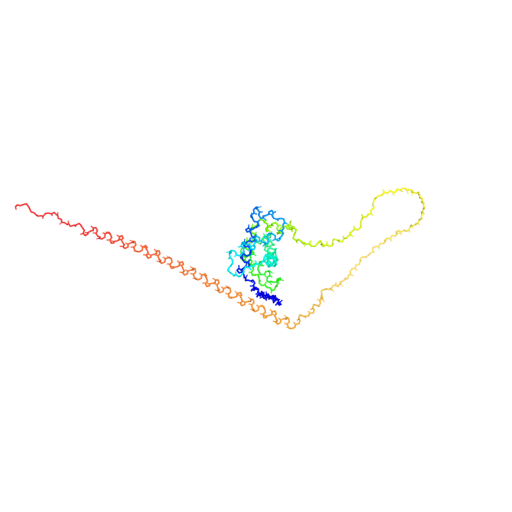PRO A C 1
ATOM 801 O O . PRO A 1 101 ? -9.015 -1.773 11.919 1.00 89.00 101 PRO A O 1
ATOM 804 N N . LEU A 1 102 ? -11.188 -1.166 11.930 1.00 90.50 102 LEU A N 1
ATOM 805 C CA . LEU A 1 102 ? -10.961 0.228 11.561 1.00 90.50 102 LEU A CA 1
ATOM 806 C C . LEU A 1 102 ? -10.319 1.005 12.717 1.00 90.50 102 LEU A C 1
ATOM 808 O O . LEU A 1 102 ? -9.369 1.755 12.491 1.00 90.50 102 LEU A O 1
ATOM 812 N N . ASP A 1 103 ? -10.759 0.765 13.953 1.00 92.25 103 ASP A N 1
ATOM 813 C CA . ASP A 1 103 ? -10.163 1.375 15.144 1.00 92.25 103 ASP A CA 1
ATOM 814 C C . ASP A 1 103 ? -8.713 0.926 15.324 1.00 92.25 103 ASP A C 1
ATOM 816 O O . ASP A 1 103 ? -7.834 1.745 15.596 1.00 92.25 103 ASP A O 1
ATOM 820 N N . TRP A 1 104 ? -8.420 -0.360 15.104 1.00 91.81 104 TRP A N 1
ATOM 821 C CA . TRP A 1 104 ? -7.042 -0.865 15.139 1.00 91.81 104 TRP A CA 1
ATOM 822 C C . TRP A 1 104 ? -6.177 -0.196 14.076 1.00 91.81 104 TRP A C 1
ATOM 824 O O . TRP A 1 104 ? -5.030 0.152 14.342 1.00 91.81 104 TRP A O 1
ATOM 834 N N . LEU A 1 105 ? -6.720 0.038 12.879 1.00 92.50 105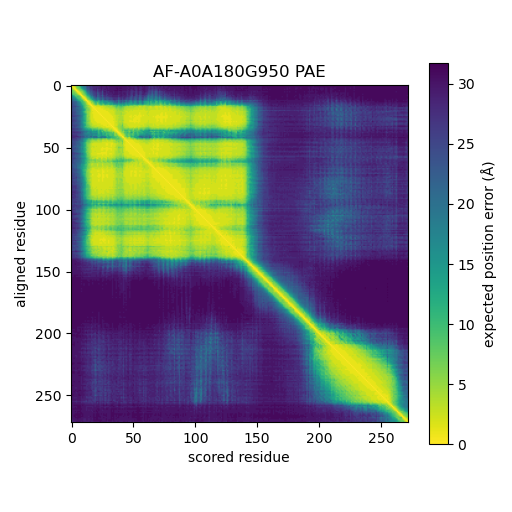 LEU A N 1
ATOM 835 C CA . LEU A 1 105 ? -6.000 0.721 11.812 1.00 92.50 105 LEU A CA 1
ATOM 836 C C . LEU A 1 105 ? -5.672 2.175 12.180 1.00 92.50 105 LEU A C 1
ATOM 838 O O . LEU A 1 105 ? -4.534 2.618 11.994 1.00 92.50 105 LEU A O 1
ATOM 842 N N . ILE A 1 106 ? -6.653 2.914 12.704 1.00 93.06 106 ILE A N 1
ATOM 843 C CA . ILE A 1 106 ? -6.492 4.311 13.127 1.00 93.06 106 ILE A CA 1
ATOM 844 C C . ILE A 1 106 ? -5.452 4.400 14.249 1.00 93.06 106 ILE A C 1
ATOM 846 O O . ILE A 1 106 ? -4.482 5.157 14.137 1.00 93.06 106 ILE A O 1
ATOM 850 N N . ASN A 1 107 ? -5.595 3.566 15.279 1.00 92.19 107 ASN A N 1
ATOM 851 C CA . ASN A 1 107 ? -4.669 3.514 16.406 1.00 92.19 107 ASN A CA 1
ATOM 852 C C . ASN A 1 107 ? -3.258 3.101 15.959 1.00 92.19 107 ASN A C 1
ATOM 854 O O . ASN A 1 107 ? -2.267 3.684 16.407 1.00 92.19 107 ASN A O 1
ATOM 858 N N . ALA A 1 108 ? -3.130 2.149 15.028 1.00 93.62 108 ALA A N 1
ATOM 859 C CA . ALA A 1 108 ? -1.834 1.717 14.510 1.00 93.62 108 ALA A CA 1
ATOM 860 C C . ALA A 1 108 ? -1.112 2.849 13.770 1.00 93.62 108 ALA A C 1
ATOM 862 O O . ALA A 1 108 ? 0.099 3.029 13.934 1.00 93.62 108 ALA A O 1
ATOM 863 N N . LYS A 1 109 ? -1.844 3.659 12.993 1.00 94.19 109 LYS A N 1
ATOM 864 C CA . LYS A 1 109 ? -1.291 4.849 12.328 1.00 94.19 109 LYS A CA 1
ATOM 865 C C . LYS A 1 109 ? -0.840 5.902 13.330 1.00 94.19 109 LYS A C 1
ATOM 867 O O . LYS A 1 109 ? 0.226 6.494 13.143 1.00 94.19 109 LYS A O 1
ATOM 872 N N . GLU A 1 110 ? -1.608 6.120 14.395 1.00 93.88 110 GLU A N 1
ATOM 873 C CA . GLU A 1 110 ? -1.221 7.042 15.461 1.00 93.88 110 GLU A CA 1
ATOM 874 C C . GLU A 1 110 ? 0.054 6.569 16.170 1.00 93.88 110 GLU A C 1
ATOM 876 O O . GLU A 1 110 ? 1.023 7.325 16.277 1.00 93.88 110 GLU A O 1
ATOM 881 N N . MET A 1 111 ? 0.110 5.302 16.578 1.00 93.38 111 MET A N 1
ATOM 882 C CA . MET A 1 111 ? 1.283 4.728 17.236 1.00 93.38 111 MET A CA 1
ATOM 883 C C . MET A 1 111 ? 2.515 4.728 16.318 1.00 93.38 111 MET A C 1
ATOM 885 O O . MET A 1 111 ? 3.632 5.024 16.762 1.00 93.38 111 MET A O 1
ATOM 889 N N . TYR A 1 112 ? 2.335 4.467 15.019 1.00 93.94 112 TYR A N 1
ATOM 890 C CA . TYR A 1 112 ? 3.405 4.585 14.030 1.00 93.94 112 TYR A CA 1
ATOM 891 C C . TYR A 1 112 ? 3.939 6.021 13.953 1.00 93.94 112 TYR A C 1
ATOM 893 O O . TYR A 1 112 ? 5.157 6.221 13.997 1.00 93.94 112 TYR A O 1
ATOM 901 N N . LEU A 1 113 ? 3.052 7.021 13.901 1.00 93.44 113 LEU A N 1
ATOM 902 C CA . LEU A 1 113 ? 3.427 8.436 13.899 1.00 93.44 113 LEU A CA 1
ATOM 903 C C . LEU A 1 113 ? 4.190 8.815 15.172 1.00 93.44 113 LEU A C 1
ATOM 905 O O . LEU A 1 113 ? 5.232 9.460 15.076 1.00 93.44 113 LEU A O 1
ATOM 909 N N . GLN A 1 114 ? 3.730 8.375 16.343 1.00 92.38 114 GLN A N 1
ATOM 910 C CA . GLN A 1 114 ? 4.410 8.620 17.619 1.00 92.38 114 GLN A CA 1
ATOM 911 C C . GLN A 1 114 ? 5.810 7.985 17.656 1.00 92.38 114 GLN A C 1
ATOM 913 O O . GLN A 1 114 ? 6.763 8.605 18.124 1.00 92.38 114 GLN A O 1
ATOM 918 N N . THR A 1 115 ? 5.959 6.776 17.110 1.00 89.62 115 THR A N 1
ATOM 919 C CA . THR A 1 115 ? 7.219 6.015 17.147 1.00 89.62 115 THR A CA 1
ATOM 920 C C . THR A 1 115 ? 8.227 6.471 16.089 1.00 89.62 115 THR A C 1
ATOM 922 O O . THR A 1 115 ? 9.437 6.432 16.315 1.00 89.62 115 THR A O 1
ATOM 925 N N . LYS A 1 116 ? 7.763 6.849 14.893 1.00 88.81 116 LYS A N 1
ATOM 926 C CA . LYS A 1 116 ? 8.623 7.216 13.750 1.00 88.81 116 LYS A CA 1
ATOM 927 C C . LYS A 1 116 ? 8.721 8.709 13.505 1.00 88.81 116 LYS A C 1
ATOM 929 O O . LYS A 1 116 ? 9.540 9.117 12.683 1.00 88.81 116 LYS A O 1
ATOM 934 N N . ASN A 1 117 ? 7.912 9.502 14.201 1.00 89.25 117 ASN A N 1
ATOM 935 C CA . ASN A 1 117 ? 7.783 10.939 13.990 1.00 89.25 117 ASN A CA 1
ATOM 936 C C . ASN A 1 117 ? 7.504 11.297 12.515 1.00 89.25 117 ASN A C 1
ATOM 938 O O . ASN A 1 117 ? 7.942 12.327 12.006 1.00 89.25 117 ASN A O 1
ATOM 942 N N . ARG A 1 118 ? 6.839 10.382 11.797 1.00 89.56 118 ARG A N 1
ATOM 943 C CA . ARG A 1 118 ? 6.436 10.504 10.393 1.00 89.56 118 ARG A CA 1
ATOM 944 C C . ARG A 1 118 ? 5.143 9.734 10.180 1.00 89.56 118 ARG A C 1
ATOM 946 O O . ARG A 1 118 ? 4.990 8.638 10.716 1.00 89.56 118 ARG A O 1
ATOM 953 N N . ALA A 1 119 ? 4.241 10.305 9.387 1.00 91.19 119 ALA A N 1
ATOM 954 C CA . ALA A 1 119 ? 3.019 9.622 8.993 1.00 91.19 119 ALA A CA 1
ATOM 955 C C . ALA A 1 119 ? 3.353 8.383 8.153 1.00 91.19 119 ALA A C 1
ATOM 957 O O . ALA A 1 119 ? 4.341 8.366 7.414 1.00 91.19 119 ALA A O 1
ATOM 958 N N . PHE A 1 120 ? 2.535 7.344 8.289 1.00 92.31 120 PHE A N 1
ATOM 959 C CA . PHE A 1 120 ? 2.576 6.214 7.375 1.00 92.31 120 PHE A CA 1
ATOM 960 C C . PHE A 1 120 ? 1.996 6.653 6.027 1.00 92.31 120 PHE A C 1
ATOM 962 O O . PHE A 1 120 ? 0.953 7.298 6.000 1.00 92.31 120 PHE A O 1
ATOM 969 N N . THR A 1 121 ? 2.708 6.366 4.938 1.00 92.94 121 THR A N 1
ATOM 970 C CA . THR A 1 121 ? 2.343 6.805 3.580 1.00 92.94 121 THR A CA 1
ATOM 971 C C . THR A 1 121 ? 2.104 5.646 2.620 1.00 92.94 121 THR A C 1
ATOM 973 O O . THR A 1 121 ? 1.697 5.884 1.495 1.00 92.94 121 THR A O 1
ATOM 976 N N . HIS A 1 122 ? 2.377 4.402 3.023 1.00 93.75 122 HIS A N 1
ATOM 977 C CA . HIS A 1 122 ? 2.333 3.223 2.147 1.00 93.75 122 HIS A CA 1
ATOM 978 C C . HIS A 1 122 ? 1.049 2.400 2.350 1.00 93.75 122 HIS A C 1
ATOM 980 O O . HIS A 1 122 ? 1.093 1.171 2.357 1.00 93.75 122 HIS A O 1
ATOM 986 N N . ASP A 1 123 ? -0.085 3.077 2.544 1.00 93.12 123 ASP A N 1
ATOM 987 C CA . ASP A 1 123 ? -1.396 2.464 2.792 1.00 93.12 123 ASP A CA 1
ATOM 988 C C . ASP A 1 123 ? -1.831 1.517 1.675 1.00 93.12 123 ASP A C 1
ATOM 990 O O . ASP A 1 123 ? -2.109 0.346 1.933 1.00 93.12 123 ASP A O 1
ATOM 994 N N . SER A 1 124 ? -1.820 1.997 0.430 1.00 94.38 124 SER A N 1
ATOM 995 C CA . SER A 1 124 ? -2.219 1.208 -0.739 1.00 94.38 124 SER A CA 1
ATOM 996 C C . SER A 1 124 ? -1.333 -0.024 -0.909 1.00 94.38 124 SER A C 1
ATOM 998 O O . SER A 1 124 ? -1.832 -1.139 -1.036 1.00 94.38 124 SER A O 1
ATOM 1000 N N . ALA A 1 125 ? -0.012 0.161 -0.822 1.00 95.12 125 ALA A N 1
ATOM 1001 C CA . ALA A 1 125 ? 0.949 -0.932 -0.922 1.00 95.12 125 ALA A CA 1
ATOM 1002 C C . ALA A 1 125 ? 0.758 -1.979 0.189 1.00 95.12 125 ALA A C 1
ATOM 1004 O O . ALA A 1 125 ? 0.812 -3.173 -0.091 1.00 95.12 125 ALA A O 1
ATOM 1005 N N . TRP A 1 126 ? 0.494 -1.559 1.435 1.00 95.06 126 TRP A N 1
ATOM 1006 C CA . TRP A 1 126 ? 0.193 -2.485 2.533 1.00 95.06 126 TRP A CA 1
ATOM 1007 C C . TRP A 1 126 ? -1.096 -3.268 2.293 1.00 95.06 126 TRP A C 1
ATOM 1009 O O . TRP A 1 126 ? -1.097 -4.484 2.472 1.00 95.06 126 TRP A O 1
ATOM 1019 N N . ASN A 1 127 ? -2.163 -2.596 1.853 1.00 94.19 127 ASN A N 1
ATOM 1020 C CA . ASN A 1 127 ? -3.445 -3.238 1.565 1.00 94.19 127 ASN A CA 1
ATOM 1021 C C . ASN A 1 127 ? -3.337 -4.310 0.477 1.00 94.19 127 ASN A C 1
ATOM 1023 O O . ASN A 1 127 ? -4.021 -5.320 0.578 1.00 94.19 127 ASN A O 1
ATOM 1027 N N . ILE A 1 128 ? -2.462 -4.113 -0.512 1.00 94.88 128 ILE A N 1
ATOM 1028 C CA . ILE A 1 128 ? -2.205 -5.096 -1.571 1.00 94.88 128 ILE A CA 1
ATOM 1029 C C . ILE A 1 128 ? -1.460 -6.317 -1.019 1.00 94.88 128 ILE A C 1
ATOM 1031 O O . ILE A 1 128 ? -1.830 -7.451 -1.299 1.00 94.88 128 ILE A O 1
ATOM 1035 N N . VAL A 1 129 ? -0.410 -6.108 -0.219 1.00 94.56 129 VAL A N 1
ATOM 1036 C CA . VAL A 1 129 ? 0.477 -7.219 0.170 1.00 94.56 129 VAL A CA 1
ATOM 1037 C C . VAL A 1 129 ? 0.040 -7.967 1.420 1.00 94.56 129 VAL A C 1
ATOM 1039 O O . VAL A 1 129 ? 0.461 -9.104 1.606 1.00 94.56 129 VAL A O 1
ATOM 1042 N N . LYS A 1 130 ? -0.778 -7.367 2.295 1.00 91.75 130 LYS A N 1
ATOM 1043 C CA . LYS A 1 130 ? -1.118 -7.947 3.609 1.00 91.75 130 LYS A CA 1
ATOM 1044 C C . LYS A 1 130 ? -1.744 -9.342 3.517 1.00 91.75 130 LYS A C 1
ATOM 1046 O O . LYS A 1 130 ? -1.520 -10.161 4.409 1.00 91.75 130 LYS A O 1
ATOM 1051 N N . ASP A 1 131 ? -2.476 -9.615 2.439 1.00 88.88 131 ASP A N 1
ATOM 1052 C CA . ASP A 1 131 ? -3.201 -10.870 2.252 1.00 88.88 131 ASP A CA 1
ATOM 1053 C C . ASP A 1 131 ? -2.389 -11.943 1.509 1.00 88.88 131 ASP A C 1
ATOM 1055 O O . ASP A 1 131 ? -2.704 -13.130 1.649 1.00 88.88 131 ASP A O 1
ATOM 1059 N N . ALA A 1 132 ? -1.297 -11.552 0.841 1.00 89.88 132 ALA A N 1
ATOM 1060 C CA . ALA A 1 132 ? -0.462 -12.437 0.035 1.00 89.88 132 ALA A CA 1
ATOM 1061 C C . ALA A 1 132 ? 0.207 -13.544 0.889 1.00 89.88 132 ALA A C 1
ATOM 1063 O O . ALA A 1 132 ? 0.808 -13.252 1.935 1.00 89.88 132 ALA A O 1
ATOM 1064 N N . PRO A 1 133 ? 0.200 -14.823 0.458 1.00 87.56 133 PRO A N 1
ATOM 1065 C CA . PRO A 1 133 ? 0.751 -15.936 1.243 1.00 87.56 133 PRO A CA 1
ATOM 1066 C C . PRO A 1 133 ? 2.236 -15.764 1.597 1.00 87.56 133 PRO A C 1
ATOM 1068 O O . PRO A 1 133 ? 2.655 -15.976 2.742 1.00 87.56 133 PRO A O 1
ATOM 1071 N N . LYS A 1 134 ? 3.044 -15.306 0.629 1.00 85.69 134 LYS A N 1
ATOM 1072 C CA . LYS A 1 134 ? 4.483 -15.046 0.812 1.00 85.69 134 LYS A CA 1
ATOM 1073 C C . LYS A 1 134 ? 4.728 -13.936 1.839 1.00 85.69 134 LYS A C 1
ATOM 1075 O O . LYS A 1 134 ? 5.690 -14.005 2.607 1.00 85.69 134 LYS A O 1
ATOM 1080 N N . TRP A 1 135 ? 3.838 -12.945 1.897 1.00 88.06 135 TRP A N 1
ATOM 1081 C CA . TRP A 1 135 ? 3.889 -11.853 2.866 1.00 88.06 135 TRP A CA 1
ATOM 1082 C C . TRP A 1 135 ? 3.520 -12.309 4.281 1.00 88.06 135 TRP A C 1
ATOM 1084 O O . TRP A 1 135 ? 4.220 -11.987 5.242 1.00 88.06 135 TRP A O 1
ATOM 1094 N N . LYS A 1 136 ? 2.480 -13.136 4.428 1.00 87.50 136 LYS A N 1
ATOM 1095 C CA . LYS A 1 136 ? 2.113 -13.729 5.725 1.00 87.50 136 LYS A CA 1
ATOM 1096 C C . LYS A 1 136 ? 3.262 -14.556 6.312 1.00 87.50 136 LYS A C 1
ATOM 1098 O O . LYS A 1 136 ? 3.599 -14.387 7.482 1.00 87.50 136 LYS A O 1
ATOM 1103 N N . LYS A 1 137 ? 3.954 -15.354 5.489 1.00 85.25 137 LYS A N 1
ATOM 1104 C CA . LYS A 1 137 ? 5.160 -16.107 5.901 1.00 85.25 137 LYS A CA 1
ATOM 1105 C C . LYS A 1 137 ? 6.322 -15.203 6.332 1.00 85.25 137 LYS A C 1
ATOM 1107 O O . LYS A 1 137 ? 7.113 -15.565 7.204 1.00 85.25 137 LYS A O 1
ATOM 1112 N N . LEU A 1 138 ? 6.442 -14.029 5.714 1.00 82.50 138 LEU A N 1
ATOM 1113 C CA . LEU A 1 138 ? 7.426 -13.024 6.102 1.00 82.50 138 LEU A CA 1
ATOM 1114 C C . LEU A 1 138 ? 7.115 -12.424 7.482 1.00 82.50 138 LEU A C 1
ATOM 1116 O O . LEU A 1 138 ? 8.039 -12.192 8.260 1.00 82.50 138 LEU A O 1
ATOM 1120 N N . MET A 1 139 ? 5.836 -12.222 7.805 1.00 81.31 139 MET A N 1
ATOM 1121 C CA . MET A 1 139 ? 5.395 -11.701 9.105 1.00 81.31 139 MET A CA 1
ATOM 1122 C C . MET A 1 139 ? 5.609 -12.679 10.259 1.00 81.31 139 MET A C 1
ATOM 1124 O O . MET A 1 139 ? 5.943 -12.253 11.359 1.00 81.31 139 MET A O 1
ATOM 1128 N N . THR A 1 140 ? 5.467 -13.984 10.021 1.00 74.56 140 THR A N 1
ATOM 1129 C CA . THR A 1 140 ? 5.623 -15.024 11.056 1.00 74.56 140 THR A CA 1
ATOM 1130 C C . THR A 1 140 ? 7.085 -15.393 11.349 1.00 74.56 140 THR A C 1
ATOM 1132 O O . THR A 1 140 ? 7.365 -16.355 12.060 1.00 74.56 140 THR A O 1
ATOM 1135 N N . GLY A 1 141 ? 8.053 -14.638 10.812 1.00 62.59 141 GLY A N 1
ATOM 1136 C CA . GLY A 1 141 ? 9.482 -14.823 11.091 1.00 62.59 141 GLY A CA 1
ATOM 1137 C C . GLY A 1 141 ? 10.111 -16.061 10.441 1.00 62.59 141 GLY A C 1
ATOM 1138 O O . GLY A 1 141 ? 11.280 -16.349 10.680 1.00 62.59 141 GLY A O 1
ATOM 1139 N N . HIS A 1 142 ? 9.375 -16.790 9.599 1.00 47.03 142 HIS A N 1
ATOM 1140 C CA . HIS A 1 142 ? 9.881 -17.978 8.897 1.00 47.03 142 HIS A CA 1
ATOM 1141 C C . HIS A 1 142 ? 10.607 -17.648 7.583 1.00 47.03 142 HIS A C 1
ATOM 1143 O O . HIS A 1 142 ? 11.191 -18.530 6.949 1.00 47.03 142 HIS A O 1
ATOM 1149 N N . ALA A 1 143 ? 10.605 -16.383 7.154 1.00 52.59 143 ALA A N 1
ATOM 1150 C CA . ALA A 1 143 ? 11.336 -15.941 5.974 1.00 52.59 143 ALA A CA 1
ATOM 1151 C C . ALA A 1 143 ? 12.753 -15.471 6.340 1.00 52.59 143 ALA A C 1
ATOM 1153 O O . ALA A 1 143 ? 12.949 -14.455 7.010 1.00 52.59 143 ALA A O 1
ATOM 1154 N N . LYS A 1 144 ? 13.759 -16.197 5.842 1.00 49.16 144 LYS A N 1
ATOM 1155 C CA . LYS A 1 144 ? 15.187 -15.866 5.955 1.00 49.16 144 LYS A CA 1
ATOM 1156 C C . LYS A 1 144 ? 15.539 -14.668 5.065 1.00 49.16 144 LYS A C 1
ATOM 1158 O O . LYS A 1 144 ? 16.235 -14.803 4.062 1.00 49.16 144 LYS A O 1
ATOM 1163 N N . ASN A 1 145 ? 15.093 -13.470 5.425 1.00 45.28 145 ASN A N 1
ATOM 1164 C CA . ASN A 1 145 ? 15.544 -12.249 4.762 1.00 45.28 145 ASN A CA 1
ATOM 1165 C C . ASN A 1 145 ? 16.889 -11.801 5.329 1.00 45.28 145 ASN A C 1
ATOM 1167 O O . ASN A 1 145 ? 16.949 -10.815 6.052 1.00 45.28 145 ASN A O 1
ATOM 1171 N N . GLY A 1 146 ? 17.958 -12.543 5.008 1.00 52.41 146 GLY A N 1
ATOM 1172 C CA . GLY A 1 146 ? 19.350 -12.080 5.099 1.00 52.41 146 GLY A CA 1
ATOM 1173 C C . GLY A 1 146 ? 19.762 -11.408 6.413 1.00 52.41 146 GLY A C 1
ATOM 1174 O O . GLY A 1 146 ? 20.662 -10.570 6.404 1.00 52.41 146 GLY A O 1
ATOM 1175 N N . ALA A 1 147 ? 19.102 -11.726 7.527 1.00 40.31 147 ALA A N 1
ATOM 1176 C CA . ALA A 1 147 ? 19.491 -11.227 8.829 1.00 40.31 147 ALA A CA 1
ATOM 1177 C C . ALA A 1 147 ? 20.826 -11.884 9.176 1.00 40.31 147 ALA A C 1
ATOM 1179 O O . ALA A 1 147 ? 20.909 -13.105 9.317 1.00 40.31 147 ALA A O 1
ATOM 1180 N N . ARG A 1 148 ? 21.881 -11.069 9.270 1.00 42.91 148 ARG A N 1
ATOM 1181 C CA . ARG A 1 148 ? 23.163 -11.489 9.835 1.00 42.91 148 ARG A CA 1
ATOM 1182 C C . ARG A 1 148 ? 22.874 -12.130 11.199 1.00 42.91 148 ARG A C 1
ATOM 1184 O O . ARG A 1 148 ? 22.158 -11.501 11.984 1.00 42.91 148 ARG A O 1
ATOM 1191 N N . PRO A 1 149 ? 23.382 -13.339 11.495 1.00 41.69 149 PRO A N 1
ATOM 1192 C CA . PRO A 1 149 ? 23.206 -13.929 12.811 1.00 41.69 149 PRO A CA 1
ATOM 1193 C C . PRO A 1 149 ? 23.753 -12.948 13.846 1.00 41.69 149 PRO A C 1
ATOM 1195 O O . PRO A 1 149 ? 24.925 -12.570 13.790 1.00 41.69 149 PRO A O 1
ATOM 1198 N N . SER A 1 150 ? 22.896 -12.489 14.756 1.00 45.81 150 SER A N 1
ATOM 1199 C CA . SER A 1 150 ? 23.372 -11.831 15.968 1.00 45.81 150 SER A CA 1
ATOM 1200 C C . SER A 1 150 ? 24.242 -12.849 16.710 1.00 45.81 150 SER A C 1
ATOM 1202 O O . SER A 1 150 ? 23.787 -13.988 16.869 1.00 45.81 150 SER A O 1
ATOM 1204 N N . PRO A 1 151 ? 25.460 -12.501 17.158 1.00 44.56 151 PRO A N 1
ATOM 1205 C CA . PRO A 1 151 ? 26.264 -13.416 17.953 1.00 44.56 151 PRO A CA 1
ATOM 1206 C C . PRO A 1 151 ? 25.478 -13.746 19.222 1.00 44.56 151 PRO A C 1
ATOM 1208 O O . PRO A 1 151 ? 25.170 -12.855 20.015 1.00 44.56 151 PRO A O 1
ATOM 1211 N N . ARG A 1 152 ? 25.092 -15.013 19.394 1.00 45.41 152 ARG A N 1
ATOM 1212 C CA . ARG A 1 152 ? 24.693 -15.505 20.714 1.00 45.41 152 ARG A CA 1
ATOM 1213 C C . ARG A 1 152 ? 25.937 -15.469 21.608 1.00 45.41 152 ARG A C 1
ATOM 1215 O O . ARG A 1 152 ? 27.014 -15.818 21.121 1.00 45.41 152 ARG A O 1
ATOM 1222 N N . PRO A 1 153 ? 25.823 -15.074 22.885 1.00 38.81 153 PRO A N 1
ATOM 1223 C CA . PRO A 1 153 ? 26.921 -15.235 23.822 1.00 38.81 153 PRO A CA 1
ATOM 1224 C C . PRO A 1 153 ? 27.194 -16.734 23.992 1.00 38.81 153 PRO A C 1
ATOM 1226 O O . PRO A 1 153 ? 26.302 -17.509 24.331 1.00 38.81 153 PRO A O 1
ATOM 1229 N N . SER A 1 154 ? 28.426 -17.127 23.680 1.00 34.97 154 SER A N 1
ATOM 1230 C CA . SER A 1 154 ? 28.950 -18.476 23.858 1.00 34.97 154 SER A CA 1
ATOM 1231 C C . SER A 1 154 ? 29.042 -18.777 25.354 1.00 34.97 154 SER A C 1
ATOM 1233 O O . SER A 1 154 ? 29.940 -18.278 26.029 1.00 34.97 154 SER A O 1
ATOM 1235 N N . SER A 1 155 ? 28.112 -19.567 25.894 1.00 36.03 155 SER A N 1
ATOM 1236 C CA . SER A 1 155 ? 28.308 -20.214 27.190 1.00 36.03 155 SER A CA 1
ATOM 1237 C C . SER A 1 155 ? 29.135 -21.473 26.959 1.00 36.03 155 SER A C 1
ATOM 1239 O O . SER A 1 155 ? 28.637 -22.477 26.447 1.00 36.03 155 SER A O 1
ATOM 1241 N N . HIS A 1 156 ? 30.414 -21.398 27.310 1.00 37.72 156 HIS A N 1
ATOM 1242 C CA . HIS A 1 156 ? 31.280 -22.561 27.405 1.00 37.72 156 HIS A CA 1
ATOM 1243 C C . HIS A 1 156 ? 30.690 -23.545 28.423 1.00 37.72 156 HIS A C 1
ATOM 1245 O O . HIS A 1 156 ? 30.485 -23.211 29.587 1.00 37.72 156 HIS A O 1
ATOM 1251 N N . SER A 1 157 ? 30.401 -24.762 27.985 1.00 31.58 157 SER A N 1
ATOM 1252 C CA . SER A 1 157 ? 30.185 -25.909 28.864 1.00 31.58 157 SER A CA 1
ATOM 1253 C C . SER A 1 157 ? 30.801 -27.113 28.174 1.00 31.58 157 SER A C 1
ATOM 1255 O O . SER A 1 157 ? 30.183 -27.770 27.343 1.00 31.58 157 SER A O 1
ATOM 1257 N N . ALA A 1 158 ? 32.077 -27.324 28.477 1.00 34.31 158 ALA A N 1
ATOM 1258 C CA . ALA A 1 158 ? 32.784 -28.564 28.230 1.00 34.31 158 ALA A CA 1
ATOM 1259 C C . ALA A 1 158 ? 33.058 -29.185 29.599 1.00 34.31 158 ALA A C 1
ATOM 1261 O O . ALA A 1 158 ? 33.684 -28.527 30.426 1.00 34.31 158 ALA A O 1
ATOM 1262 N N . ALA A 1 159 ? 32.551 -30.399 29.825 1.00 31.72 159 ALA A N 1
ATOM 1263 C CA . ALA A 1 159 ? 33.267 -31.523 30.441 1.00 31.72 159 ALA A CA 1
ATOM 1264 C C . ALA A 1 159 ? 32.283 -32.553 31.027 1.00 31.72 159 ALA A C 1
ATOM 1266 O O . ALA A 1 159 ? 31.545 -32.263 31.959 1.00 31.72 159 ALA A O 1
ATOM 1267 N N . ASN A 1 160 ? 32.343 -33.769 30.491 1.00 31.52 160 ASN A N 1
ATOM 1268 C CA . ASN A 1 160 ? 32.089 -35.048 31.159 1.00 31.52 160 ASN A CA 1
ATOM 1269 C C . ASN A 1 160 ? 33.110 -36.007 30.515 1.00 31.52 160 ASN A C 1
ATOM 1271 O O . ASN A 1 160 ? 33.286 -35.930 29.302 1.00 31.52 160 ASN A O 1
ATOM 1275 N N . SER A 1 161 ? 33.774 -36.974 31.139 1.00 31.50 161 SER A N 1
ATOM 1276 C CA . SER A 1 161 ? 34.143 -37.318 32.518 1.00 31.50 161 SER A CA 1
ATOM 1277 C C . SER A 1 161 ? 34.889 -38.652 32.375 1.00 31.50 161 SER A C 1
ATOM 1279 O O . SER A 1 161 ? 34.321 -39.568 31.794 1.00 31.50 161 SER A O 1
ATOM 1281 N N . THR A 1 162 ? 36.110 -38.772 32.893 1.00 27.84 162 THR A N 1
ATOM 1282 C CA . THR A 1 162 ? 36.861 -40.023 33.164 1.00 27.84 162 THR A CA 1
ATOM 1283 C C . THR A 1 162 ? 38.114 -39.595 33.931 1.00 27.84 162 THR A C 1
ATOM 1285 O O . THR A 1 162 ? 38.723 -38.615 33.517 1.00 27.84 162 THR A O 1
ATOM 1288 N N . SER A 1 163 ? 38.651 -40.211 34.976 1.00 30.64 163 SER A N 1
ATOM 1289 C CA . SER A 1 163 ? 38.309 -41.270 35.932 1.00 30.64 163 SER A CA 1
ATOM 1290 C C . SER A 1 163 ? 39.457 -41.247 36.968 1.00 30.64 163 SER A C 1
ATOM 1292 O O . SER A 1 163 ? 40.547 -40.793 36.632 1.00 30.64 163 SER A O 1
ATOM 1294 N N . ALA A 1 164 ? 39.219 -41.847 38.139 1.00 30.28 164 ALA A N 1
ATOM 1295 C CA . ALA A 1 164 ? 40.207 -42.431 39.063 1.00 30.28 164 ALA A CA 1
ATOM 1296 C C . ALA A 1 164 ? 40.781 -41.591 40.239 1.00 30.28 164 ALA A C 1
ATOM 1298 O O . ALA A 1 164 ? 41.425 -40.563 40.066 1.00 30.28 164 ALA A O 1
ATOM 1299 N N . GLU A 1 165 ? 40.571 -42.196 41.421 1.00 28.92 165 GLU A N 1
ATOM 1300 C CA . GLU A 1 165 ? 41.421 -42.283 42.628 1.00 28.92 165 GLU A CA 1
ATOM 1301 C C . GLU A 1 165 ? 41.291 -41.266 43.794 1.00 28.92 165 GLU A C 1
ATOM 1303 O O . GLU A 1 165 ? 41.714 -40.116 43.749 1.00 28.92 165 GLU A O 1
ATOM 1308 N N . SER A 1 166 ? 40.717 -41.787 44.893 1.00 30.84 166 SER A N 1
ATOM 1309 C CA . SER A 1 166 ? 40.800 -41.385 46.320 1.00 30.84 166 SER A CA 1
ATOM 1310 C C . SER A 1 166 ? 42.227 -41.641 46.897 1.00 30.84 166 SER A C 1
ATOM 1312 O O . SER A 1 166 ? 43.008 -42.232 46.153 1.00 30.84 166 SER A O 1
ATOM 1314 N N . PRO A 1 167 ? 42.600 -41.372 48.190 1.00 42.62 167 PRO A N 1
ATOM 1315 C CA . PRO A 1 167 ? 41.764 -41.083 49.378 1.00 42.62 167 PRO A CA 1
ATOM 1316 C C . PRO A 1 167 ? 42.323 -40.114 50.478 1.00 42.62 167 PRO A C 1
ATOM 1318 O O . PRO A 1 167 ? 43.488 -39.742 50.490 1.00 42.62 167 PRO A O 1
ATOM 1321 N N . SER A 1 168 ? 41.477 -39.869 51.502 1.00 27.97 168 SER A N 1
ATOM 1322 C CA . SER A 1 168 ? 41.796 -39.908 52.959 1.00 27.97 168 SER A CA 1
ATOM 1323 C C . SER A 1 168 ? 42.156 -38.630 53.772 1.00 27.97 168 SER A C 1
ATOM 1325 O O . SER A 1 168 ? 43.240 -38.088 53.613 1.00 27.97 168 SER A O 1
ATOM 1327 N N . LEU A 1 169 ? 41.276 -38.322 54.760 1.00 30.58 169 LEU A N 1
ATOM 1328 C CA . LEU A 1 169 ? 41.498 -37.849 56.165 1.00 30.58 169 LEU A CA 1
ATOM 1329 C C . LEU A 1 169 ? 42.168 -36.463 56.400 1.00 30.58 169 LEU A C 1
ATOM 1331 O O . LEU A 1 169 ? 43.081 -36.088 55.691 1.00 30.58 169 LEU A O 1
ATOM 1335 N N . SER A 1 170 ? 41.850 -35.611 57.390 1.00 29.56 170 SER A N 1
ATOM 1336 C CA . SER A 1 170 ? 41.039 -35.640 58.624 1.00 29.56 170 SER A CA 1
ATOM 1337 C C . SER A 1 170 ? 40.915 -34.212 59.210 1.00 29.56 170 SER A C 1
ATOM 1339 O O . SER A 1 170 ? 41.851 -33.443 59.022 1.00 29.56 170 SER A O 1
ATOM 1341 N N . ALA A 1 171 ? 39.888 -33.975 60.054 1.00 29.02 171 ALA A N 1
ATOM 1342 C CA . ALA A 1 171 ? 39.891 -33.112 61.266 1.00 29.02 171 ALA A CA 1
ATOM 1343 C C . ALA A 1 171 ? 40.078 -31.581 61.071 1.00 29.02 171 ALA A C 1
ATOM 1345 O O . ALA A 1 171 ? 40.912 -31.145 60.300 1.00 29.02 171 ALA A O 1
ATOM 1346 N N . SER A 1 172 ? 39.445 -30.635 61.771 1.00 28.95 172 SER A N 1
ATOM 1347 C CA . SER A 1 172 ? 38.500 -30.528 62.898 1.00 28.95 172 SER A CA 1
ATOM 1348 C C . SER A 1 172 ? 38.301 -28.989 63.065 1.00 28.95 172 SER A C 1
ATOM 1350 O O . SER A 1 172 ? 39.221 -28.244 62.741 1.00 28.95 172 SER A O 1
ATOM 1352 N N . PHE A 1 173 ? 37.152 -28.381 63.377 1.00 29.70 173 PHE A N 1
ATOM 1353 C CA . PHE A 1 173 ? 36.617 -28.125 64.724 1.00 29.70 173 PHE A CA 1
ATOM 1354 C C . PHE A 1 173 ? 35.495 -27.055 64.611 1.00 29.70 173 PHE A C 1
ATOM 1356 O O . PHE A 1 173 ? 35.666 -26.093 63.870 1.00 29.70 173 PHE A O 1
ATOM 1363 N N . GLN A 1 174 ? 34.381 -27.258 65.341 1.00 31.88 174 GLN A N 1
ATOM 1364 C CA . GLN A 1 174 ? 33.685 -26.316 66.263 1.00 31.88 174 GLN A CA 1
ATOM 1365 C C . GLN A 1 174 ? 33.579 -24.814 65.882 1.00 31.88 174 GLN A C 1
ATOM 1367 O O . GLN A 1 174 ? 34.575 -24.184 65.574 1.00 31.88 174 GLN A O 1
ATOM 1372 N N . SER A 1 175 ? 32.464 -24.079 65.984 1.00 30.48 175 SER A N 1
ATOM 1373 C CA . SER A 1 175 ? 31.172 -24.240 66.664 1.00 30.48 175 SER A CA 1
ATOM 1374 C C . SER A 1 175 ? 30.207 -23.128 66.189 1.00 30.48 175 SER A C 1
ATOM 1376 O O . SER A 1 175 ? 30.630 -22.020 65.871 1.00 30.48 175 SER A O 1
ATOM 1378 N N . GLN A 1 176 ? 28.904 -23.415 66.197 1.00 37.38 176 GLN A N 1
ATOM 1379 C CA . GLN A 1 176 ? 27.790 -22.450 66.358 1.00 37.38 176 GLN A CA 1
ATOM 1380 C C . GLN A 1 176 ? 27.828 -21.838 67.792 1.00 37.38 176 GLN A C 1
ATOM 1382 O O . GLN A 1 176 ? 28.479 -22.469 68.627 1.00 37.38 176 GLN A O 1
ATOM 1387 N N . PRO A 1 177 ? 27.146 -20.716 68.166 1.00 41.75 177 PRO A N 1
ATOM 1388 C CA . PRO A 1 177 ? 25.751 -20.410 67.798 1.00 41.75 177 PRO A CA 1
ATOM 1389 C C . PRO A 1 177 ? 25.314 -18.918 67.683 1.00 41.75 177 PRO A C 1
ATOM 1391 O O . PRO A 1 177 ? 25.997 -17.979 68.077 1.00 41.75 177 PRO A O 1
ATOM 1394 N N . ASN A 1 178 ? 24.100 -18.752 67.144 1.00 35.16 178 ASN A N 1
ATOM 1395 C CA . ASN A 1 178 ? 23.171 -17.597 67.213 1.00 35.16 178 ASN A CA 1
ATOM 1396 C C . ASN A 1 178 ? 22.823 -17.191 68.680 1.00 35.16 178 ASN A C 1
ATOM 1398 O O . ASN A 1 178 ? 23.040 -18.048 69.541 1.00 35.16 178 ASN A O 1
ATOM 1402 N N . PRO A 1 179 ? 22.223 -16.002 69.016 1.00 43.06 179 PRO A N 1
ATOM 1403 C CA . PRO A 1 179 ? 20.869 -15.599 68.555 1.00 43.06 179 PRO A CA 1
ATOM 1404 C C . PRO A 1 179 ? 20.456 -14.086 68.521 1.00 43.06 179 PRO A C 1
ATOM 1406 O O . PRO A 1 179 ? 20.988 -13.230 69.213 1.00 43.06 179 PRO A O 1
ATOM 1409 N N . SER A 1 180 ? 19.411 -13.823 67.716 1.00 34.88 180 SER A N 1
ATOM 1410 C CA . SER A 1 180 ? 18.316 -12.813 67.777 1.00 34.88 180 SER A 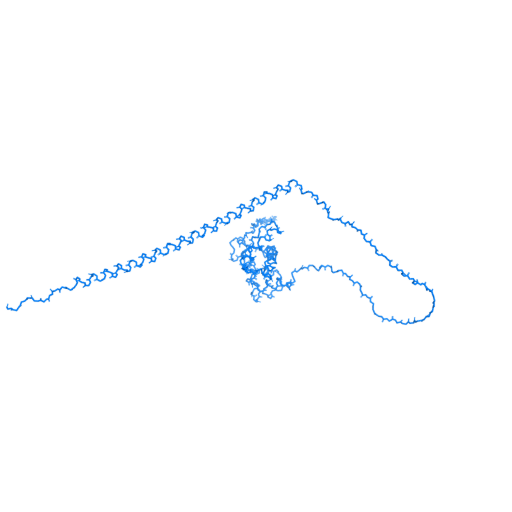CA 1
ATOM 1411 C C . SER A 1 180 ? 18.506 -11.376 68.315 1.00 34.88 180 SER A C 1
ATOM 1413 O O . SER A 1 180 ? 18.758 -11.177 69.501 1.00 34.88 180 SER A O 1
ATOM 1415 N N . SER A 1 181 ? 18.101 -10.374 67.512 1.00 30.77 181 SER A N 1
ATOM 1416 C CA . SER A 1 181 ? 17.203 -9.259 67.924 1.00 30.77 181 SER A CA 1
ATOM 1417 C C . SER A 1 181 ? 16.777 -8.361 66.735 1.00 30.77 181 SER A C 1
ATOM 1419 O O . SER A 1 181 ? 17.582 -7.978 65.895 1.00 30.77 181 SER A O 1
ATOM 1421 N N . THR A 1 182 ? 15.486 -8.029 66.669 1.00 36.72 182 THR A N 1
ATOM 1422 C CA . THR A 1 182 ? 14.840 -6.923 65.905 1.00 36.72 182 THR A CA 1
ATOM 1423 C C . THR A 1 182 ? 14.672 -5.752 66.910 1.00 36.72 182 THR A C 1
ATOM 1425 O O . THR A 1 182 ? 14.494 -6.116 68.077 1.00 36.72 182 THR A O 1
ATOM 1428 N N . PRO A 1 183 ? 14.695 -4.414 66.602 1.00 40.50 183 PRO A N 1
ATOM 1429 C CA . PRO A 1 183 ? 13.756 -3.745 65.669 1.00 40.50 183 PRO A CA 1
ATOM 1430 C C . PRO A 1 183 ? 14.125 -2.355 65.032 1.00 40.50 183 PRO A C 1
ATOM 1432 O O . PRO A 1 183 ? 15.059 -1.680 65.436 1.00 40.50 183 PRO A O 1
ATOM 1435 N N . GLN A 1 184 ? 13.283 -1.928 64.068 1.00 31.75 184 GLN A N 1
ATOM 1436 C CA . GLN A 1 184 ? 12.832 -0.548 63.725 1.00 31.75 184 GLN A CA 1
ATOM 1437 C C . GLN A 1 184 ? 13.794 0.525 63.135 1.00 31.75 184 GLN A C 1
ATOM 1439 O O . GLN A 1 184 ? 14.797 0.891 63.731 1.00 31.75 184 GLN A O 1
ATOM 1444 N N . GLY A 1 185 ? 13.385 1.157 62.016 1.00 28.70 185 GLY A N 1
ATOM 1445 C CA . GLY A 1 185 ? 13.933 2.446 61.547 1.00 28.70 185 GLY A CA 1
ATOM 1446 C C . GLY A 1 185 ? 13.522 2.843 60.118 1.00 28.70 185 GLY A C 1
ATOM 1447 O O . GLY A 1 185 ? 13.866 2.161 59.162 1.00 28.70 185 GLY A O 1
ATOM 1448 N N . ALA A 1 186 ? 12.778 3.942 59.980 1.00 39.00 186 ALA A N 1
ATOM 1449 C CA . ALA A 1 186 ? 12.249 4.507 58.735 1.00 39.00 186 ALA A CA 1
ATOM 1450 C C . ALA A 1 186 ? 13.287 5.301 57.907 1.00 39.00 186 ALA A C 1
ATOM 1452 O O . ALA A 1 186 ? 14.102 6.011 58.487 1.00 39.00 186 ALA A O 1
ATOM 1453 N N . ASN A 1 187 ? 13.199 5.248 56.568 1.00 32.50 187 ASN A N 1
ATOM 1454 C CA . ASN A 1 187 ? 13.450 6.357 55.617 1.00 32.50 187 ASN A CA 1
ATOM 1455 C C . ASN A 1 187 ? 12.761 5.953 54.286 1.00 32.50 187 ASN A C 1
ATOM 1457 O O . ASN A 1 187 ? 12.843 4.801 53.875 1.00 32.50 187 ASN A O 1
ATOM 1461 N N . GLU A 1 188 ? 11.811 6.689 53.709 1.00 44.03 188 GLU A N 1
ATOM 1462 C CA . GLU A 1 188 ? 11.859 8.040 53.134 1.00 44.03 188 GLU A CA 1
ATOM 1463 C C . GLU A 1 188 ? 12.919 8.177 52.028 1.00 44.03 188 GLU A C 1
ATOM 1465 O O . GLU A 1 188 ? 14.004 8.720 52.209 1.00 44.03 188 GLU A O 1
ATOM 1470 N N . SER A 1 189 ? 12.586 7.650 50.845 1.00 39.38 189 SER A N 1
ATOM 1471 C CA . SER A 1 189 ? 13.270 7.970 49.585 1.00 39.38 189 SER A CA 1
ATOM 1472 C C . SER A 1 189 ? 12.291 8.088 48.406 1.00 39.38 189 SER A C 1
ATOM 1474 O O . SER A 1 189 ? 12.601 7.756 47.262 1.00 39.38 189 SER A O 1
ATOM 1476 N N . GLU A 1 190 ? 11.102 8.646 48.656 1.00 51.56 190 GLU A N 1
ATOM 1477 C CA . GLU A 1 190 ? 10.432 9.454 47.637 1.00 51.56 190 GLU A CA 1
ATOM 1478 C C . GLU A 1 190 ? 11.112 10.823 47.620 1.00 51.56 190 GLU A C 1
ATOM 1480 O O . GLU A 1 190 ? 11.103 11.518 48.624 1.00 51.56 190 GLU A O 1
ATOM 1485 N N . LEU A 1 191 ? 11.743 11.156 46.489 1.00 47.66 191 LEU A N 1
ATOM 1486 C CA . LEU A 1 191 ? 12.110 12.492 45.971 1.00 47.66 191 LEU A CA 1
ATOM 1487 C C . LEU A 1 191 ? 13.419 12.404 45.172 1.00 47.66 191 LEU A C 1
ATOM 1489 O O . LEU A 1 191 ? 14.389 13.136 45.374 1.00 47.66 191 LEU A O 1
ATOM 1493 N N . ARG A 1 192 ? 13.436 11.526 44.160 1.00 38.75 192 ARG A N 1
ATOM 1494 C CA . ARG A 1 192 ? 14.419 11.634 43.080 1.00 38.75 192 ARG A CA 1
ATOM 1495 C C . ARG A 1 192 ? 14.008 12.789 42.169 1.00 38.75 192 ARG A C 1
ATOM 1497 O O . ARG A 1 192 ? 13.359 12.575 41.145 1.00 38.75 192 ARG A O 1
ATOM 1504 N N . TRP A 1 193 ? 14.396 14.006 42.549 1.00 40.19 193 TRP A N 1
ATOM 1505 C CA . TRP A 1 193 ? 14.280 15.230 41.755 1.00 40.19 193 TRP A CA 1
ATOM 1506 C C . TRP A 1 193 ? 14.682 14.981 40.290 1.00 40.19 193 TRP A C 1
ATOM 1508 O O . TRP A 1 193 ? 15.860 14.881 39.936 1.00 40.19 193 TRP A O 1
ATOM 1518 N N . LYS A 1 194 ? 13.688 14.851 39.403 1.00 56.62 194 LYS A N 1
ATOM 1519 C CA . LYS A 1 194 ? 13.895 14.840 37.952 1.00 56.62 194 LYS A CA 1
ATOM 1520 C C . LYS A 1 194 ? 14.162 16.281 37.525 1.00 56.62 194 LYS A C 1
ATOM 1522 O O . LYS A 1 194 ? 13.292 17.134 37.665 1.00 56.62 194 LYS A O 1
ATOM 1527 N N . ARG A 1 195 ? 15.360 16.545 36.991 1.00 48.34 195 ARG A N 1
ATOM 1528 C CA . ARG A 1 195 ? 15.733 17.856 36.429 1.00 48.34 195 ARG A CA 1
ATOM 1529 C C . ARG A 1 195 ? 14.633 18.381 35.478 1.00 48.34 195 ARG A C 1
ATOM 1531 O O . ARG A 1 195 ? 14.175 17.603 34.632 1.00 48.34 195 ARG A O 1
ATOM 1538 N N . PRO A 1 196 ? 14.225 19.663 35.566 1.00 55.59 196 PRO A N 1
ATOM 1539 C CA . PRO A 1 196 ? 13.194 20.225 34.696 1.00 55.59 196 PRO A CA 1
ATOM 1540 C C . PRO A 1 196 ? 13.585 20.155 33.217 1.00 55.59 196 PRO A C 1
ATOM 1542 O O . PRO A 1 196 ? 14.742 20.354 32.843 1.00 55.59 196 PRO A O 1
ATOM 1545 N N . LYS A 1 197 ? 12.600 19.886 32.355 1.00 59.34 197 LYS A N 1
ATOM 1546 C CA . LYS A 1 197 ? 12.772 19.929 30.896 1.00 59.34 197 LYS A CA 1
ATOM 1547 C C . LYS A 1 197 ? 13.050 21.374 30.479 1.00 59.34 197 LYS A C 1
ATOM 1549 O O . LYS A 1 197 ? 12.303 22.273 30.847 1.00 59.34 197 LYS A O 1
ATOM 1554 N N . GLY A 1 198 ? 14.110 21.588 29.698 1.00 57.94 198 GLY A N 1
ATOM 1555 C CA . GLY A 1 198 ? 14.512 22.924 29.255 1.00 57.94 198 GLY A CA 1
ATOM 1556 C C . GLY A 1 198 ? 13.395 23.669 28.510 1.00 57.94 198 GLY A C 1
ATOM 1557 O O . GLY A 1 198 ? 12.656 23.079 27.719 1.00 57.94 198 GLY A O 1
ATOM 1558 N N . ILE A 1 199 ? 13.316 24.982 28.731 1.00 62.75 199 ILE A N 1
ATOM 1559 C CA . ILE A 1 199 ? 12.258 25.905 28.272 1.00 62.75 199 ILE A CA 1
ATOM 1560 C C . ILE A 1 199 ? 11.946 25.765 26.764 1.00 62.75 199 ILE A C 1
ATOM 1562 O O . ILE A 1 199 ? 10.782 25.750 26.364 1.00 62.75 199 ILE A O 1
ATOM 1566 N N . LYS A 1 200 ? 12.964 25.549 25.915 1.00 57.34 200 LYS A N 1
ATOM 1567 C CA . LYS A 1 200 ? 12.792 25.329 24.461 1.00 57.34 200 LYS A CA 1
ATOM 1568 C C . LYS A 1 200 ? 12.024 24.042 24.124 1.00 57.34 200 LYS A C 1
ATOM 1570 O O . LYS A 1 200 ? 11.243 24.010 23.176 1.00 57.34 200 LYS A O 1
ATOM 1575 N N . GLN A 1 201 ? 12.229 22.978 24.899 1.00 57.31 201 GLN A N 1
ATOM 1576 C CA . GLN A 1 201 ? 11.571 21.688 24.686 1.00 57.31 201 GLN A CA 1
ATOM 1577 C C . GLN A 1 201 ? 10.126 21.694 25.212 1.00 57.31 201 GLN A C 1
ATOM 1579 O O . GLN A 1 201 ? 9.279 20.986 24.672 1.00 57.31 201 GLN A O 1
ATOM 1584 N N . ALA A 1 202 ? 9.833 22.512 26.229 1.00 61.97 202 ALA A N 1
ATOM 1585 C CA . ALA A 1 202 ? 8.474 22.748 26.711 1.00 61.97 202 ALA A CA 1
ATOM 1586 C C . ALA A 1 202 ? 7.642 23.535 25.683 1.00 61.97 202 ALA A C 1
ATOM 1588 O O . ALA A 1 202 ? 6.552 23.093 25.328 1.00 61.97 202 ALA A O 1
ATOM 1589 N N . LYS A 1 203 ? 8.189 24.623 25.118 1.00 61.12 203 LYS A N 1
ATOM 1590 C CA . LYS A 1 203 ? 7.502 25.434 24.096 1.00 61.12 203 LYS A CA 1
ATOM 1591 C C . LYS A 1 203 ? 7.139 24.624 22.844 1.00 61.12 203 LYS A C 1
ATOM 1593 O O . LYS A 1 203 ? 5.990 24.643 22.418 1.00 61.12 203 LYS A O 1
ATOM 1598 N N . ARG A 1 204 ? 8.073 23.810 22.335 1.00 58.12 204 ARG A N 1
ATOM 1599 C CA . ARG A 1 204 ? 7.828 22.931 21.176 1.00 58.12 204 ARG A CA 1
ATOM 1600 C C . ARG A 1 204 ? 6.701 21.917 21.419 1.00 58.12 204 ARG A C 1
ATOM 1602 O O . ARG A 1 204 ? 5.946 21.624 20.503 1.00 58.12 204 ARG A O 1
ATOM 1609 N N . LYS A 1 205 ? 6.565 21.397 22.645 1.00 66.25 205 LYS A N 1
ATOM 1610 C CA . LYS A 1 205 ? 5.481 20.465 23.006 1.00 66.25 205 LYS A CA 1
ATOM 1611 C C . LYS A 1 205 ? 4.118 21.140 23.091 1.00 66.25 205 LYS A C 1
ATOM 1613 O O . LYS A 1 205 ? 3.127 20.497 22.767 1.00 66.25 205 LYS A O 1
ATOM 1618 N N . VAL A 1 206 ? 4.070 22.400 23.524 1.00 66.19 206 VAL A N 1
ATOM 1619 C CA . VAL A 1 206 ? 2.834 23.197 23.552 1.00 66.19 206 VAL A CA 1
ATOM 1620 C C . VAL A 1 206 ? 2.389 23.554 22.130 1.00 66.19 206 VAL A C 1
ATOM 1622 O O . VAL A 1 206 ? 1.212 23.435 21.807 1.00 66.19 206 VAL A O 1
ATOM 1625 N N . GLU A 1 207 ? 3.324 23.910 21.246 1.00 66.44 207 GLU A N 1
ATOM 1626 C CA . GLU A 1 207 ? 3.027 24.137 19.822 1.00 66.44 207 GLU A CA 1
ATOM 1627 C C . GLU A 1 207 ? 2.567 22.841 19.126 1.00 66.44 207 GLU A C 1
ATOM 1629 O O . GLU A 1 207 ? 1.586 22.841 18.382 1.00 66.44 207 GLU A O 1
ATOM 1634 N N . GLU A 1 208 ? 3.207 21.706 19.426 1.00 65.06 208 GLU A N 1
ATOM 1635 C CA . GLU A 1 208 ? 2.823 20.394 18.894 1.00 65.06 208 GLU A CA 1
ATOM 1636 C C . GLU A 1 208 ? 1.454 19.921 19.415 1.00 65.06 208 GLU A C 1
ATOM 1638 O O . GLU A 1 208 ? 0.653 19.387 18.645 1.00 65.06 208 GLU A O 1
ATOM 1643 N N . SER A 1 209 ? 1.140 20.135 20.698 1.00 72.62 209 SER A N 1
ATOM 1644 C CA . SER A 1 209 ? -0.180 19.815 21.255 1.00 72.62 209 SER A CA 1
ATOM 1645 C C . SER A 1 209 ? -1.273 20.739 20.710 1.00 72.62 209 SER A C 1
ATOM 1647 O O . SER A 1 209 ? -2.388 20.275 20.456 1.00 72.62 209 SER A O 1
ATOM 1649 N N . GLY A 1 210 ? -0.945 22.007 20.441 1.00 81.56 210 GLY A N 1
ATOM 1650 C CA . GLY A 1 210 ? -1.811 22.953 19.739 1.00 81.56 210 GLY A CA 1
ATOM 1651 C C . GLY A 1 210 ? -2.153 22.475 18.329 1.00 81.56 210 GLY A C 1
ATOM 1652 O O . GLY A 1 210 ? -3.330 22.370 17.979 1.00 81.56 210 GLY A O 1
ATOM 1653 N N . PHE A 1 211 ? -1.141 22.072 17.556 1.00 81.56 211 PHE A N 1
ATOM 1654 C CA . PHE A 1 211 ? -1.336 21.532 16.210 1.00 81.56 211 PHE A CA 1
ATOM 1655 C C . PHE A 1 211 ? -2.166 20.239 16.213 1.00 81.56 211 PHE A C 1
ATOM 1657 O O . PHE A 1 211 ? -3.082 20.090 15.403 1.00 81.56 211 PHE A O 1
ATOM 1664 N N . ARG A 1 212 ? -1.915 19.322 17.161 1.00 79.69 212 ARG A N 1
ATOM 1665 C CA . ARG A 1 212 ? -2.710 18.089 17.325 1.00 79.69 212 ARG A CA 1
ATOM 1666 C C . ARG A 1 212 ? -4.176 18.390 17.633 1.00 79.69 212 ARG A C 1
ATOM 1668 O O . ARG A 1 212 ? -5.056 17.818 16.995 1.00 79.69 212 ARG A O 1
ATOM 1675 N N . ARG A 1 213 ? -4.448 19.323 18.552 1.00 84.25 213 ARG A N 1
ATOM 1676 C CA . ARG A 1 213 ? -5.814 19.760 18.882 1.00 84.25 213 ARG A CA 1
ATOM 1677 C C . ARG A 1 213 ? -6.509 20.387 17.673 1.00 84.25 213 ARG A C 1
ATOM 1679 O O . ARG A 1 213 ? -7.687 20.126 17.452 1.00 84.25 213 ARG A O 1
ATOM 1686 N N . GLN A 1 214 ? -5.801 21.193 16.886 1.00 87.00 214 GLN A N 1
ATOM 1687 C CA . GLN A 1 214 ? -6.371 21.834 15.701 1.00 87.00 214 GLN A CA 1
ATOM 1688 C C . GLN A 1 214 ? -6.662 20.829 14.584 1.00 87.00 214 GLN A C 1
ATOM 1690 O O . GLN A 1 214 ? -7.725 20.891 13.970 1.00 87.00 214 GLN A O 1
ATOM 1695 N N . LYS A 1 215 ? -5.774 19.850 14.385 1.00 87.88 215 LYS A N 1
ATOM 1696 C CA . LYS A 1 215 ? -5.999 18.743 13.452 1.00 87.88 215 LYS A CA 1
ATOM 1697 C C . LYS A 1 215 ? -7.205 17.890 13.858 1.00 87.88 215 LYS A C 1
ATOM 1699 O O . LYS A 1 215 ? -8.008 17.550 12.996 1.00 87.88 215 LYS A O 1
ATOM 1704 N N . LEU A 1 216 ? -7.364 17.598 15.153 1.00 88.31 216 LEU A N 1
ATOM 1705 C CA . LEU A 1 216 ? -8.510 16.842 15.669 1.00 88.31 216 LEU A CA 1
ATOM 1706 C C . LEU A 1 216 ? -9.831 17.595 15.455 1.00 88.31 216 LEU A C 1
ATOM 1708 O O . LEU A 1 216 ? -10.788 17.011 14.960 1.00 88.31 216 LEU A O 1
ATOM 1712 N N . LYS A 1 217 ? -9.856 18.906 15.731 1.00 92.31 217 LYS A N 1
ATOM 1713 C CA . LYS A 1 217 ? -11.029 19.757 15.464 1.00 92.31 217 LYS A CA 1
ATOM 1714 C C . LYS A 1 217 ? -11.417 19.784 13.987 1.00 92.31 217 LYS A C 1
ATOM 1716 O O . LYS A 1 217 ? -12.602 19.807 13.669 1.00 92.31 217 LYS A O 1
ATOM 1721 N N . LEU A 1 218 ? -10.434 19.817 13.086 1.00 91.25 218 LEU A N 1
ATOM 1722 C CA . LEU A 1 218 ? -10.702 19.818 11.650 1.00 91.25 218 LEU A CA 1
ATOM 1723 C C . LEU A 1 218 ? -11.302 18.482 11.196 1.00 91.25 218 LEU A C 1
ATOM 1725 O O . LEU A 1 218 ? -12.243 18.482 10.408 1.00 91.25 218 LEU A O 1
ATOM 1729 N N . LEU A 1 219 ? -10.797 17.366 11.732 1.00 88.44 219 LEU A N 1
ATOM 1730 C CA . LEU A 1 219 ? -11.333 16.037 11.446 1.00 88.44 219 LEU A CA 1
ATOM 1731 C C . LEU A 1 219 ? -12.768 15.883 11.972 1.00 88.44 219 LEU A C 1
ATOM 1733 O O . LEU A 1 219 ? -13.633 15.449 11.225 1.00 88.44 219 LEU A O 1
ATOM 1737 N N . GLU A 1 220 ? -13.041 16.322 13.204 1.00 92.31 220 GLU A N 1
ATOM 1738 C CA . GLU A 1 220 ? -14.388 16.315 13.801 1.00 92.31 220 GLU A CA 1
ATOM 1739 C C . GLU A 1 220 ? -15.383 17.190 13.018 1.00 92.31 220 GLU A C 1
ATOM 1741 O O . GLU A 1 220 ? -16.563 16.863 12.889 1.00 92.31 220 GLU A O 1
ATOM 1746 N N . LYS A 1 221 ? -14.924 18.324 12.476 1.00 94.12 221 LYS A N 1
ATOM 1747 C CA . LYS A 1 221 ? -15.762 19.157 11.609 1.00 94.12 221 LYS A CA 1
ATOM 1748 C C . LYS A 1 221 ? -16.071 18.442 10.293 1.00 94.12 221 LYS A C 1
ATOM 1750 O O . LYS A 1 221 ? -17.226 18.421 9.888 1.00 94.12 221 LYS A O 1
ATOM 1755 N N . ALA A 1 222 ? -15.067 17.826 9.668 1.00 90.25 222 ALA A N 1
ATOM 1756 C CA . ALA A 1 222 ? -15.251 17.090 8.421 1.00 90.25 222 ALA A CA 1
ATOM 1757 C C . ALA A 1 222 ? -16.223 15.908 8.580 1.00 90.25 222 ALA A C 1
ATOM 1759 O O . ALA A 1 222 ? -17.057 15.698 7.705 1.00 90.25 222 ALA A O 1
ATOM 1760 N N . THR A 1 223 ? -16.174 15.181 9.704 1.00 91.62 223 THR A N 1
ATOM 1761 C CA . THR A 1 223 ? -17.134 14.098 9.979 1.00 91.62 223 THR A CA 1
ATOM 1762 C C . THR A 1 223 ? -18.550 14.638 10.158 1.00 91.62 223 THR A C 1
ATOM 1764 O O . THR A 1 223 ? -19.469 14.138 9.522 1.00 91.62 223 THR A O 1
ATOM 1767 N N . ARG A 1 224 ? -18.729 15.727 10.921 1.00 94.81 224 ARG A N 1
ATOM 1768 C CA . ARG A 1 224 ? -20.042 16.384 11.066 1.00 94.81 224 ARG A CA 1
ATOM 1769 C C . ARG A 1 224 ? -20.605 16.885 9.739 1.00 94.81 224 ARG A C 1
ATOM 1771 O O . ARG A 1 224 ? -21.812 16.820 9.525 1.00 94.81 224 ARG A O 1
ATOM 1778 N N . ASP A 1 225 ? -19.752 17.426 8.874 1.00 92.38 225 ASP A N 1
ATOM 1779 C CA . ASP A 1 225 ? -20.169 17.911 7.560 1.00 92.38 225 ASP A CA 1
ATOM 1780 C C . ASP A 1 225 ? -20.571 16.739 6.644 1.00 92.38 225 ASP A C 1
ATOM 1782 O O . ASP A 1 225 ? -21.573 16.846 5.938 1.00 92.38 225 ASP A O 1
ATOM 1786 N N . ALA A 1 226 ? -19.877 15.596 6.714 1.00 91.06 226 ALA A N 1
ATOM 1787 C CA . ALA A 1 226 ? -20.272 14.373 6.012 1.00 91.06 226 ALA A CA 1
ATOM 1788 C C . ALA A 1 226 ? -21.617 13.819 6.521 1.00 91.06 226 ALA A C 1
ATOM 1790 O O . ALA A 1 226 ? -22.502 13.536 5.714 1.00 91.06 226 ALA A O 1
ATOM 1791 N N . ASP A 1 227 ? -21.822 13.757 7.840 1.00 92.94 227 ASP A N 1
ATOM 1792 C CA . ASP A 1 227 ? -23.091 13.313 8.437 1.00 92.94 227 ASP A CA 1
ATOM 1793 C C . ASP A 1 227 ? -24.262 14.207 8.000 1.00 92.94 227 ASP A C 1
ATOM 1795 O O . ASP A 1 227 ? -25.355 13.725 7.695 1.00 92.94 227 ASP A O 1
ATOM 1799 N N . ARG A 1 228 ? -24.031 15.525 7.905 1.00 95.19 228 ARG A N 1
ATOM 1800 C CA . ARG A 1 228 ? -25.023 16.480 7.387 1.00 95.19 228 ARG A CA 1
ATOM 1801 C C . ARG A 1 228 ? -25.356 16.235 5.922 1.00 95.19 228 ARG A C 1
ATOM 1803 O O . ARG A 1 228 ? -26.526 16.330 5.561 1.00 95.19 228 ARG A O 1
ATOM 1810 N N . GLN A 1 229 ? -24.361 15.933 5.089 1.00 93.12 229 GLN A N 1
ATOM 1811 C CA . GLN A 1 229 ? -24.594 15.616 3.678 1.00 93.12 229 GLN A CA 1
ATOM 1812 C C . GLN A 1 229 ? -25.406 14.329 3.522 1.00 93.12 229 GLN A C 1
ATOM 1814 O O . GLN A 1 229 ? -26.363 14.313 2.754 1.00 93.12 229 GLN A O 1
ATOM 1819 N N . ILE A 1 230 ? -25.089 13.289 4.298 1.00 95.50 230 ILE A N 1
ATOM 1820 C CA . ILE A 1 230 ? -25.845 12.028 4.301 1.00 95.50 230 ILE A CA 1
ATOM 1821 C C . ILE A 1 230 ? -27.292 12.271 4.744 1.00 95.50 230 ILE A C 1
ATOM 1823 O O . ILE A 1 230 ? -28.227 11.836 4.076 1.00 95.50 230 ILE A O 1
ATOM 1827 N N . ALA A 1 231 ? -27.503 13.023 5.828 1.00 95.00 231 ALA A N 1
ATOM 1828 C CA . ALA A 1 231 ? -28.846 13.353 6.298 1.00 95.00 231 ALA A CA 1
ATOM 1829 C C . ALA A 1 231 ? -29.645 14.173 5.269 1.00 95.00 231 ALA A C 1
ATOM 1831 O O . ALA A 1 231 ? -30.843 13.948 5.102 1.00 95.00 231 ALA A O 1
ATOM 1832 N N . ALA A 1 232 ? -28.998 15.107 4.566 1.00 94.88 232 ALA A N 1
ATOM 1833 C CA . ALA A 1 232 ? -29.630 15.870 3.493 1.00 94.88 232 ALA A CA 1
ATOM 1834 C C . ALA A 1 232 ? -30.007 14.980 2.298 1.00 94.88 232 ALA A C 1
ATOM 1836 O O . ALA A 1 232 ? -31.114 15.111 1.780 1.00 94.88 232 ALA A O 1
ATOM 1837 N N . ALA A 1 233 ? -29.135 14.047 1.904 1.00 94.44 233 ALA A N 1
ATOM 1838 C CA . ALA A 1 233 ? -29.418 13.082 0.844 1.00 94.44 233 ALA A CA 1
ATOM 1839 C C . ALA A 1 233 ? -30.604 12.171 1.204 1.00 94.44 233 ALA A C 1
ATOM 1841 O O . ALA A 1 233 ? -31.508 11.995 0.395 1.00 94.44 233 ALA A O 1
ATOM 1842 N N . ASN A 1 234 ? -30.665 11.677 2.444 1.00 94.06 234 ASN A N 1
ATOM 1843 C CA . ASN A 1 234 ? -31.791 10.860 2.906 1.00 94.06 234 ASN A CA 1
ATOM 1844 C C . ASN A 1 234 ? -33.120 11.631 2.871 1.00 94.06 234 ASN A C 1
ATOM 1846 O O . ASN A 1 234 ? -34.131 11.081 2.450 1.00 94.06 234 ASN A O 1
ATOM 1850 N N . ARG A 1 235 ? -33.117 12.919 3.250 1.00 95.44 235 ARG A N 1
ATOM 1851 C CA . ARG A 1 235 ? -34.311 13.777 3.135 1.00 95.44 235 ARG A CA 1
ATOM 1852 C C . ARG A 1 235 ? -34.744 13.986 1.687 1.00 95.44 235 ARG A C 1
ATOM 1854 O O . ARG A 1 235 ? -35.938 14.031 1.420 1.00 95.44 235 ARG A O 1
ATOM 1861 N N . LEU A 1 236 ? -33.792 14.145 0.766 1.00 94.81 236 LEU A N 1
ATOM 1862 C CA . LEU A 1 236 ? -34.099 14.279 -0.657 1.00 94.81 236 LEU A CA 1
ATOM 1863 C C . LEU A 1 236 ? -34.771 13.006 -1.189 1.00 94.81 236 LEU A C 1
ATOM 1865 O O . LEU A 1 236 ? -35.795 13.106 -1.858 1.00 94.81 236 LEU A O 1
ATOM 1869 N N . ASN A 1 237 ? -34.240 11.834 -0.834 1.00 95.31 237 ASN A N 1
ATOM 1870 C CA . ASN A 1 237 ? -34.826 10.550 -1.220 1.00 95.31 237 ASN A CA 1
ATOM 1871 C C . ASN A 1 237 ? -36.260 10.403 -0.683 1.00 95.31 237 ASN A C 1
ATOM 1873 O O . ASN A 1 237 ? -37.156 10.056 -1.443 1.00 95.31 237 ASN A O 1
ATOM 1877 N N . GLU A 1 238 ? -36.505 10.762 0.583 1.00 95.62 238 GLU A N 1
ATOM 1878 C CA . GLU A 1 238 ? -37.850 10.719 1.179 1.00 95.62 238 GLU A CA 1
ATOM 1879 C C . GLU A 1 238 ? -38.845 11.650 0.456 1.00 95.62 238 GLU A C 1
ATOM 1881 O O . GLU A 1 238 ? -40.002 11.294 0.226 1.00 95.62 238 GLU A O 1
ATOM 1886 N N . ILE A 1 239 ? -38.405 12.853 0.063 1.00 95.00 239 ILE A N 1
ATOM 1887 C CA . ILE A 1 239 ? -39.237 13.781 -0.718 1.00 95.00 239 ILE A CA 1
ATOM 1888 C C . ILE A 1 239 ? -39.535 13.198 -2.102 1.00 95.00 239 ILE A C 1
ATOM 1890 O O . ILE A 1 239 ? -40.673 13.288 -2.560 1.00 95.00 239 ILE A O 1
ATOM 1894 N N . GLN A 1 240 ? -38.541 12.598 -2.759 1.00 93.31 240 GLN A N 1
ATOM 1895 C CA . GLN A 1 240 ? -38.713 11.984 -4.073 1.00 93.31 240 GLN A CA 1
ATOM 1896 C C . GLN A 1 240 ? -39.715 10.823 -4.031 1.00 93.31 240 GLN A C 1
ATOM 1898 O O . GLN A 1 240 ? -40.587 10.753 -4.893 1.00 93.31 240 GLN A O 1
ATOM 1903 N N . GLU A 1 241 ? -39.649 9.965 -3.009 1.00 94.44 241 GLU A N 1
ATOM 1904 C CA . GLU A 1 241 ? -40.626 8.887 -2.800 1.00 94.44 241 GLU A CA 1
ATOM 1905 C C . GLU A 1 241 ? -42.047 9.434 -2.612 1.00 94.44 241 GLU A C 1
ATOM 1907 O O . GLU A 1 241 ? -42.994 8.936 -3.219 1.00 94.44 241 GLU A O 1
ATOM 1912 N N . ARG A 1 242 ? -42.212 10.510 -1.831 1.00 95.12 242 ARG A N 1
ATOM 1913 C CA . ARG A 1 242 ? -43.526 11.138 -1.621 1.00 95.12 242 ARG A CA 1
ATOM 1914 C C . ARG A 1 242 ? -44.084 11.778 -2.893 1.00 95.12 242 ARG A C 1
ATOM 1916 O O . ARG A 1 242 ? -45.288 11.703 -3.134 1.00 95.12 242 ARG A O 1
ATOM 1923 N N . LEU A 1 243 ? -43.228 12.420 -3.689 1.00 93.00 243 LEU A N 1
ATOM 1924 C CA . LEU A 1 243 ? -43.621 12.995 -4.976 1.00 93.00 243 LEU A CA 1
ATOM 1925 C C . LEU A 1 243 ? -44.073 11.904 -5.950 1.00 93.00 243 LEU A C 1
ATOM 1927 O O . LEU A 1 243 ? -45.141 12.050 -6.536 1.00 93.00 243 LEU A O 1
ATOM 1931 N N . ALA A 1 244 ? -43.331 10.796 -6.045 1.00 93.88 244 ALA A N 1
ATOM 1932 C CA . ALA A 1 244 ? -43.710 9.650 -6.871 1.00 93.88 244 ALA A CA 1
ATOM 1933 C C . ALA A 1 244 ? -45.061 9.052 -6.440 1.00 93.88 244 ALA A C 1
ATOM 1935 O O . ALA A 1 244 ? -45.931 8.837 -7.278 1.00 93.88 244 ALA A O 1
ATOM 1936 N N . ALA A 1 245 ? -45.286 8.884 -5.132 1.00 94.19 245 ALA A N 1
ATOM 1937 C CA . ALA A 1 245 ? -46.568 8.403 -4.613 1.00 94.19 245 ALA A CA 1
ATOM 1938 C C . ALA A 1 245 ? -47.735 9.358 -4.932 1.00 94.19 245 ALA A C 1
ATOM 1940 O O . ALA A 1 245 ? -48.848 8.924 -5.211 1.00 94.19 245 ALA A O 1
ATOM 1941 N N . THR A 1 246 ? -47.490 10.672 -4.909 1.00 93.62 246 THR A N 1
ATOM 1942 C CA . THR A 1 246 ? -48.518 11.670 -5.250 1.00 93.62 246 THR A CA 1
ATOM 1943 C C . THR A 1 246 ? -48.830 11.657 -6.748 1.00 93.62 246 THR A C 1
ATOM 1945 O O . THR A 1 246 ? -49.981 11.833 -7.140 1.00 93.62 246 THR A O 1
ATOM 1948 N N . GLU A 1 247 ? -47.820 11.448 -7.595 1.00 93.75 247 GLU A N 1
ATOM 1949 C CA . GLU A 1 247 ? -47.982 11.325 -9.046 1.00 93.75 247 GLU A CA 1
ATOM 1950 C C . GLU A 1 247 ? -48.770 10.066 -9.431 1.00 93.75 247 GLU A C 1
ATOM 1952 O O . GLU A 1 247 ? -49.653 10.144 -10.287 1.00 93.75 247 GLU A O 1
ATOM 1957 N N . GLU A 1 248 ? -48.523 8.943 -8.751 1.00 92.38 248 GLU A N 1
ATOM 1958 C CA . GLU A 1 248 ? -49.310 7.713 -8.889 1.00 92.38 248 GLU A CA 1
ATOM 1959 C C . GLU A 1 248 ? -50.776 7.958 -8.507 1.00 92.38 248 GLU A C 1
ATOM 1961 O O . GLU A 1 248 ? -51.662 7.768 -9.334 1.00 92.38 248 GLU A O 1
ATOM 1966 N N . GLN A 1 249 ? -51.037 8.527 -7.323 1.00 91.62 249 GLN A N 1
ATOM 1967 C CA . GLN A 1 249 ? -52.404 8.853 -6.890 1.00 91.62 249 GLN A CA 1
ATOM 1968 C C . GLN A 1 249 ? -53.130 9.812 -7.840 1.00 91.62 249 GLN A C 1
ATOM 1970 O O . GLN A 1 249 ? -54.334 9.687 -8.057 1.00 91.62 249 GLN A O 1
ATOM 1975 N N . ASN A 1 250 ? -52.418 10.791 -8.400 1.00 91.19 250 ASN A N 1
ATOM 1976 C CA . ASN A 1 250 ? -52.994 11.726 -9.362 1.00 91.19 250 ASN A CA 1
ATOM 1977 C C . ASN A 1 250 ? -53.304 11.036 -10.702 1.00 91.19 250 ASN A C 1
ATOM 1979 O O . ASN A 1 250 ? -54.329 11.315 -11.322 1.00 91.19 250 ASN A O 1
ATOM 1983 N N . SER A 1 251 ? -52.447 10.107 -11.129 1.00 90.19 251 SER A N 1
ATOM 1984 C CA . SER A 1 251 ? -52.674 9.285 -12.322 1.00 90.19 251 SER A CA 1
ATOM 1985 C C . SER A 1 251 ? -53.888 8.369 -12.143 1.00 90.19 251 SER A C 1
ATOM 1987 O O . SER A 1 251 ? -54.747 8.331 -13.023 1.00 90.19 251 SER A O 1
ATOM 1989 N N . ASP A 1 252 ? -54.019 7.729 -10.980 1.00 89.44 252 ASP A N 1
ATOM 1990 C CA . ASP A 1 252 ? -55.166 6.886 -10.627 1.00 89.44 252 ASP A CA 1
ATOM 1991 C C . ASP A 1 252 ? -56.467 7.692 -10.557 1.00 89.44 252 ASP A C 1
ATOM 1993 O O . ASP A 1 252 ? -57.493 7.285 -11.104 1.00 89.44 252 ASP A O 1
ATOM 1997 N N . LEU A 1 253 ? -56.437 8.875 -9.932 1.00 88.44 253 LEU A N 1
ATOM 1998 C CA . LEU A 1 253 ? -57.597 9.766 -9.875 1.00 88.44 253 LEU A CA 1
ATOM 1999 C C . LEU A 1 253 ? -58.023 10.215 -11.276 1.00 88.44 253 LEU A C 1
ATOM 2001 O O . LEU A 1 253 ? -59.215 10.246 -11.579 1.00 88.44 253 LEU A O 1
ATOM 2005 N N . LYS A 1 254 ? -57.058 10.543 -12.140 1.00 87.25 254 LYS A N 1
ATOM 2006 C CA . LYS A 1 254 ? -57.325 10.907 -13.532 1.00 87.25 254 LYS A CA 1
ATOM 2007 C C . LYS A 1 254 ? -57.962 9.752 -14.305 1.00 87.25 254 LYS A C 1
ATOM 2009 O O . LYS A 1 254 ? -58.899 10.005 -15.055 1.00 87.25 254 LYS A O 1
ATOM 2014 N N . LEU A 1 255 ? -57.489 8.521 -14.103 1.00 83.00 255 LEU A N 1
ATOM 2015 C CA . LEU A 1 255 ? -58.075 7.328 -14.713 1.00 83.00 255 LEU A CA 1
ATOM 2016 C C . LEU A 1 255 ? -59.539 7.149 -14.275 1.00 83.00 255 LEU A C 1
ATOM 2018 O O . LEU A 1 255 ? -60.417 7.042 -15.123 1.00 83.00 255 LEU A O 1
ATOM 2022 N N . MET A 1 256 ? -59.825 7.243 -12.970 1.00 81.25 256 MET A N 1
ATOM 2023 C CA . MET A 1 256 ? -61.195 7.125 -12.440 1.00 81.25 256 MET A CA 1
ATOM 2024 C C . MET A 1 256 ? -62.154 8.215 -12.949 1.00 81.25 256 MET A C 1
ATOM 2026 O O . MET A 1 256 ? -63.350 7.967 -13.086 1.00 81.25 256 MET A O 1
ATOM 2030 N N . LEU A 1 257 ? -61.659 9.430 -13.213 1.00 78.38 257 LEU A N 1
ATOM 2031 C CA . LEU A 1 257 ? -62.474 10.519 -13.767 1.00 78.38 257 LEU A CA 1
ATOM 2032 C C . LEU A 1 257 ? -62.727 10.385 -15.276 1.00 78.38 257 LEU A C 1
ATOM 2034 O O . LEU A 1 257 ? -63.698 10.959 -15.763 1.00 78.38 257 LEU A O 1
ATOM 2038 N N . GLN A 1 258 ? -61.880 9.657 -16.006 1.00 69.31 258 GLN A N 1
ATOM 2039 C CA . GLN A 1 258 ? -61.999 9.491 -17.455 1.00 69.31 258 GLN A CA 1
ATOM 2040 C C . GLN A 1 258 ? -63.084 8.460 -17.831 1.00 69.31 258 GLN A C 1
ATOM 2042 O O . GLN A 1 258 ? -63.828 8.687 -18.787 1.00 69.31 258 GLN A O 1
ATOM 2047 N N . ASP A 1 259 ? -63.268 7.413 -17.019 1.00 60.88 259 ASP A N 1
ATOM 2048 C CA . ASP A 1 259 ? -64.281 6.364 -17.241 1.00 60.88 259 ASP A CA 1
ATOM 2049 C C . ASP A 1 259 ? -65.734 6.861 -17.073 1.00 60.88 259 ASP A C 1
ATOM 2051 O O . ASP A 1 259 ? -66.658 6.331 -17.687 1.00 60.88 259 ASP A O 1
ATOM 2055 N N . LEU A 1 260 ? -65.966 7.922 -16.289 1.00 59.84 260 LEU A N 1
ATOM 2056 C CA . LEU A 1 260 ? -67.304 8.512 -16.105 1.00 59.84 260 LEU A CA 1
ATOM 2057 C C . LEU A 1 260 ? -67.738 9.417 -17.267 1.00 59.84 260 LEU A C 1
ATOM 2059 O O . LEU A 1 260 ? -68.918 9.739 -17.380 1.00 59.84 260 LEU A O 1
ATOM 2063 N N . THR A 1 261 ? -66.804 9.832 -18.126 1.00 59.69 261 THR A N 1
ATOM 2064 C CA . THR A 1 261 ? -67.093 10.670 -19.302 1.00 59.69 261 THR A CA 1
ATOM 2065 C C . THR A 1 261 ? -67.361 9.878 -20.585 1.00 59.69 261 THR A C 1
ATOM 2067 O O . THR A 1 261 ? -67.804 10.473 -21.563 1.00 59.69 261 THR A O 1
ATOM 2070 N N . GLU A 1 262 ? -67.145 8.556 -20.585 1.00 57.66 262 GLU A N 1
ATO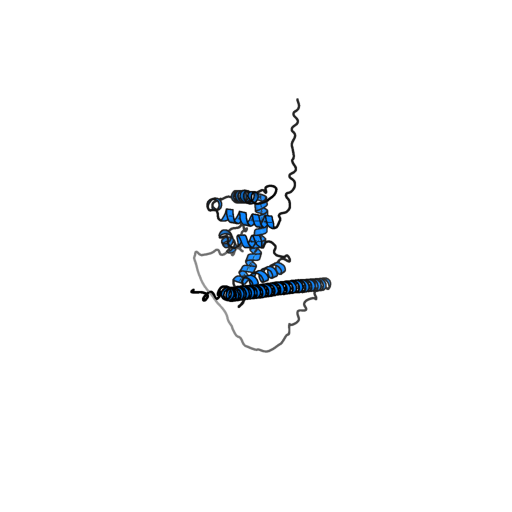M 2071 C CA . GLU A 1 262 ? -67.430 7.662 -21.726 1.00 57.66 262 GLU A CA 1
ATOM 2072 C C . GLU A 1 262 ? -68.752 6.881 -21.604 1.00 57.66 262 GLU A C 1
ATOM 2074 O O . GLU A 1 262 ? -69.168 6.233 -22.564 1.00 57.66 262 GLU A O 1
ATOM 2079 N N . CYS A 1 263 ? -69.481 6.999 -20.488 1.00 54.53 263 CYS A N 1
ATOM 2080 C CA . CYS A 1 263 ? -70.865 6.520 -20.402 1.00 54.53 263 CYS A CA 1
ATOM 2081 C C . CYS A 1 263 ? -71.817 7.590 -20.967 1.00 54.53 263 CYS A C 1
ATOM 2083 O O . CYS A 1 263 ? -72.477 8.320 -20.231 1.00 54.53 263 CYS A O 1
ATOM 2085 N N . GLY A 1 264 ? -71.819 7.731 -22.294 1.00 57.47 264 GLY A N 1
ATOM 2086 C CA . GLY A 1 264 ? -72.843 8.483 -23.011 1.00 57.47 264 GLY A CA 1
ATOM 2087 C C . GLY A 1 264 ? -74.163 7.716 -22.992 1.00 57.47 264 GLY A C 1
ATOM 2088 O O . GLY A 1 264 ? -74.235 6.598 -23.499 1.00 57.47 264 GLY A O 1
ATOM 2089 N N . ASP A 1 265 ? -75.188 8.331 -22.404 1.00 55.62 265 ASP A N 1
ATOM 2090 C CA . ASP A 1 265 ? -76.588 7.936 -22.528 1.00 55.62 265 ASP A CA 1
ATOM 2091 C C . ASP A 1 265 ? -77.000 7.934 -24.013 1.00 55.62 265 ASP A C 1
ATOM 2093 O O . ASP A 1 265 ? -77.365 8.971 -24.561 1.00 55.62 265 ASP A O 1
ATOM 2097 N N . GLU A 1 266 ? -76.963 6.778 -24.674 1.00 55.12 266 GLU A N 1
ATOM 2098 C CA . GLU A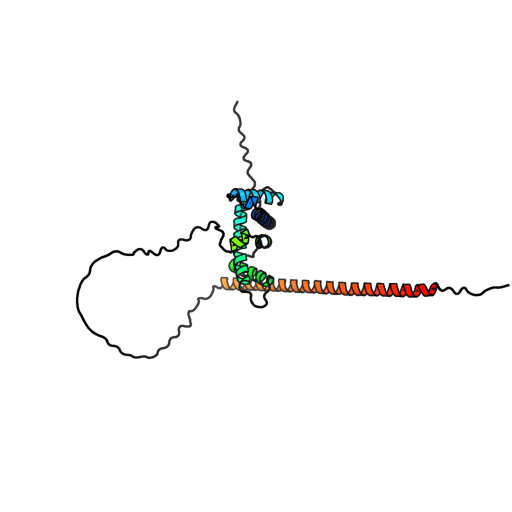 1 266 ? -77.701 6.559 -25.922 1.00 55.12 266 GLU A CA 1
ATOM 2099 C C . GLU A 1 266 ? -78.622 5.347 -25.785 1.00 55.12 266 GLU A C 1
ATOM 2101 O O . GLU A 1 266 ? -78.366 4.257 -26.292 1.00 55.12 266 GLU A O 1
ATOM 2106 N N . GLU A 1 267 ? -79.753 5.564 -25.118 1.00 53.12 267 GLU A N 1
ATOM 2107 C CA . GLU A 1 267 ? -80.979 4.849 -25.448 1.00 53.12 267 GLU A CA 1
ATOM 2108 C C . GLU A 1 267 ? -82.148 5.847 -25.466 1.00 53.12 267 GLU A C 1
ATOM 2110 O O . GLU A 1 267 ? -82.323 6.618 -24.524 1.00 53.12 267 GLU A O 1
ATOM 2115 N N . LEU A 1 268 ? -82.955 5.768 -26.536 1.00 53.94 268 LEU A N 1
ATOM 2116 C CA . LEU A 1 268 ? -84.313 6.319 -26.728 1.00 53.94 268 LEU A CA 1
ATOM 2117 C C . LEU A 1 268 ? -84.489 7.627 -27.530 1.00 53.94 268 LEU A C 1
ATOM 2119 O O . LEU A 1 268 ? -84.825 8.669 -26.979 1.00 53.94 268 LEU A O 1
ATOM 2123 N N . HIS A 1 269 ? -84.470 7.500 -28.862 1.00 51.00 269 HIS A N 1
ATOM 2124 C CA . HIS A 1 269 ? -85.528 7.956 -29.796 1.00 51.00 269 HIS A CA 1
ATOM 2125 C C . HIS A 1 269 ? -85.148 7.453 -31.210 1.00 51.00 269 HIS A C 1
ATOM 2127 O O . HIS A 1 269 ? -83.996 7.567 -31.598 1.00 51.00 269 HIS A O 1
ATOM 2133 N N . ASP A 1 270 ? -85.992 6.855 -32.047 1.00 51.66 270 ASP A N 1
ATOM 2134 C CA . ASP A 1 270 ? -87.448 6.855 -32.106 1.00 51.66 270 ASP A CA 1
ATOM 2135 C C . ASP A 1 270 ? -87.925 5.656 -32.959 1.00 51.66 270 ASP A C 1
ATOM 2137 O O . ASP A 1 270 ? -87.272 5.265 -33.930 1.00 51.66 270 ASP A O 1
ATOM 2141 N N . CYS A 1 271 ? -89.063 5.072 -32.587 1.00 46.66 271 CYS A N 1
ATOM 2142 C CA . CYS A 1 271 ? -89.835 4.141 -33.407 1.00 46.66 271 CYS A CA 1
ATOM 2143 C C . CYS A 1 271 ? -91.085 4.885 -33.884 1.00 46.66 271 CYS A C 1
ATOM 2145 O O . CYS A 1 271 ? -92.071 4.925 -33.148 1.00 46.66 271 CYS A O 1
ATOM 2147 N N . SER A 1 272 ? -91.062 5.426 -35.105 1.00 58.88 272 SER A N 1
ATOM 2148 C CA . SER A 1 272 ? -92.180 5.492 -36.074 1.00 58.88 272 SER A CA 1
ATOM 2149 C C . SER A 1 272 ? -91.759 6.220 -37.344 1.00 58.88 272 SER A C 1
ATOM 2151 O O . SER A 1 272 ? -91.092 7.269 -37.233 1.00 58.88 272 SER A O 1
#